Protein AF-A0A4U6VK66-F1 (afdb_monomer)

InterPro domains:
  IPR011676 Domain of unknown function DUF1618 [PF07762] (145-259)

Radius of gyration: 20.33 Å; Cα contacts (8 Å, |Δi|>4): 477; chains: 1; bounding box: 45×50×52 Å

Solvent-accessible surface area (backbone atoms only — not comparable to full-atom values): 15430 Å² total; per-residue (Å²): 85,82,50,68,45,82,37,85,96,52,70,60,44,82,42,60,43,50,70,52,74,39,82,92,66,79,44,77,43,77,50,66,49,82,75,52,53,72,66,55,43,38,53,47,32,69,74,75,45,79,72,88,44,72,66,58,58,37,57,75,68,47,37,41,48,41,67,44,75,83,50,98,92,45,45,38,35,41,35,58,43,68,50,68,42,84,90,75,72,46,53,44,50,40,37,36,38,37,29,69,93,83,36,87,49,74,42,81,42,75,38,48,79,43,76,49,85,65,96,60,93,74,63,58,67,60,50,43,66,66,60,57,56,72,39,56,35,50,39,63,67,26,43,32,42,27,21,90,72,64,26,35,40,36,36,53,83,76,49,88,80,54,65,62,53,30,39,31,36,66,49,92,64,85,54,86,24,60,55,61,92,80,62,42,66,76,52,52,57,72,31,37,48,73,45,48,37,84,95,20,58,30,41,34,42,38,38,51,43,66,72,60,82,71,45,99,86,45,46,65,66,84,77,84,59,89,70,72,83,42,29,37,41,38,35,31,38,30,43,82,44,100,78,75,55,76,54,74,41,82,74,51,75,42,41,43,65,62,58,62,73,72,114

Foldseek 3Di:
DWDFQDEPPDDTHIWDWDWDADPVPGDIDIAATPCHDSVSVRVCCVVPNDDCDPLNVVVVVCLQKDKDDDDVLFIKMKGWDFDADPVVLATWIWIWMDTVVVDSHTDIAGAAEAEDPDPDDDPVSVCSSPPDFLHWEQAPQWIWGDDLQFFIWIDRNPPPPPRRYTYTYGDPDHCPAEDCVQAPRVVSVVFWDWYADDVRFKIKIKGKDQPDDQDPVNHDHPPPDDDSLWIKIWMWIFGCDPPRPRDIDTDDIAISVRVVVVD

Nearest PDB structures (foldseek):
  7zw0-assembly1_sj  TM=3.392E-01  e=1.881E+00  Saccharomyces cerevisiae W303
  7p8u-assembly1_A  TM=2.002E-01  e=2.228E+00  Staphylococcus aureus
  7p8t-assembly1_A  TM=2.003E-01  e=2.793E+00  Staphylococcus aureus
  7t82-assembly2_B  TM=2.040E-01  e=3.704E+00  Staphylococcaceae

Structure (mmCIF, N/CA/C/O backbone):
data_AF-A0A4U6VK66-F1
#
_entry.id   AF-A0A4U6VK66-F1
#
loop_
_atom_site.group_PDB
_atom_site.id
_atom_site.type_symbol
_atom_site.label_atom_id
_atom_site.label_alt_id
_atom_site.label_comp_id
_atom_site.label_asym_id
_atom_site.label_entity_id
_atom_site.label_seq_id
_atom_site.pdbx_PDB_ins_code
_atom_site.Cartn_x
_atom_site.Cartn_y
_atom_site.Cartn_z
_atom_site.occupancy
_atom_site.B_iso_or_equiv
_atom_site.auth_seq_id
_atom_site.auth_comp_id
_atom_site.auth_asym_id
_atom_site.auth_atom_id
_atom_site.pdbx_PDB_model_num
ATOM 1 N N . MET A 1 1 ? -18.607 2.506 4.387 1.00 79.00 1 MET A N 1
ATOM 2 C CA . MET A 1 1 ? -19.837 3.287 4.136 1.00 79.00 1 MET A CA 1
ATOM 3 C C . MET A 1 1 ? -19.426 4.724 3.903 1.00 79.00 1 MET A C 1
ATOM 5 O O . MET A 1 1 ? -18.697 5.246 4.730 1.00 79.00 1 MET A O 1
ATOM 9 N N . HIS A 1 2 ? -19.836 5.328 2.787 1.00 81.75 2 HIS A N 1
ATOM 10 C CA . HIS A 1 2 ? -19.555 6.736 2.505 1.00 81.75 2 HIS A CA 1
ATOM 11 C C . HIS A 1 2 ? -20.750 7.592 2.930 1.00 81.75 2 HIS A C 1
ATOM 13 O O . HIS A 1 2 ? -21.887 7.289 2.564 1.00 81.75 2 HIS A O 1
ATOM 19 N N . TYR A 1 3 ? -20.502 8.643 3.699 1.00 85.25 3 TYR A N 1
ATOM 20 C CA . TYR A 1 3 ? -21.519 9.594 4.138 1.00 85.25 3 TYR A CA 1
ATOM 21 C C . TYR A 1 3 ? -20.903 10.981 4.281 1.00 85.25 3 TYR A C 1
ATOM 23 O O . TYR A 1 3 ? -19.689 11.136 4.243 1.00 85.25 3 TYR A O 1
ATOM 31 N N . THR A 1 4 ? -21.730 12.011 4.416 1.00 85.69 4 THR A N 1
ATOM 32 C CA . THR A 1 4 ? -21.243 13.389 4.506 1.00 85.69 4 THR A CA 1
ATOM 33 C C . THR A 1 4 ? -21.591 14.016 5.840 1.00 85.69 4 THR A C 1
ATOM 35 O O . THR A 1 4 ? -22.730 13.914 6.299 1.00 85.69 4 THR A O 1
ATOM 38 N N . VAL A 1 5 ? -20.636 14.727 6.424 1.00 84.31 5 VAL A N 1
ATOM 39 C CA . VAL A 1 5 ? -20.826 15.532 7.625 1.00 84.31 5 VAL A CA 1
ATOM 40 C C . VAL A 1 5 ? -21.116 16.976 7.214 1.00 84.31 5 VAL A C 1
ATOM 42 O O . VAL A 1 5 ? -20.307 17.584 6.509 1.00 84.31 5 VAL A O 1
ATOM 45 N N . PRO A 1 6 ? -22.258 17.556 7.622 1.00 83.94 6 PRO A N 1
ATOM 46 C CA . PRO A 1 6 ? -22.538 18.956 7.353 1.00 83.94 6 PRO A CA 1
ATOM 47 C C . PRO A 1 6 ? -21.561 19.838 8.136 1.00 83.94 6 PRO A C 1
ATOM 49 O O . PRO A 1 6 ? -21.425 19.699 9.355 1.00 83.94 6 PRO A O 1
ATOM 52 N N . VAL A 1 7 ? -20.913 20.757 7.425 1.00 81.19 7 VAL A N 1
ATOM 53 C CA . VAL A 1 7 ? -19.992 21.760 7.972 1.00 81.19 7 VAL A CA 1
ATOM 54 C C . VAL A 1 7 ? -20.539 23.152 7.664 1.00 81.19 7 VAL A C 1
ATOM 56 O O . VAL A 1 7 ? -21.133 23.383 6.607 1.00 81.19 7 VAL A O 1
ATOM 59 N N . ARG A 1 8 ? -20.424 24.086 8.612 1.00 76.75 8 ARG A N 1
ATOM 60 C CA . ARG A 1 8 ? -20.981 25.435 8.447 1.00 76.75 8 ARG A CA 1
ATOM 61 C C . ARG A 1 8 ? -20.219 26.203 7.367 1.00 76.75 8 ARG A C 1
ATOM 63 O O . ARG A 1 8 ? -19.001 26.285 7.410 1.00 76.75 8 ARG A O 1
ATOM 70 N N . GLY A 1 9 ? -20.952 26.810 6.430 1.00 68.38 9 GLY A N 1
ATOM 71 C CA . GLY A 1 9 ? -20.382 27.735 5.441 1.00 68.38 9 GLY A CA 1
ATOM 72 C C . GLY A 1 9 ? -19.555 27.091 4.320 1.00 68.38 9 GLY A C 1
ATOM 73 O O . GLY A 1 9 ? -18.886 27.822 3.596 1.00 68.38 9 GLY A O 1
ATOM 74 N N . GLY A 1 10 ? -19.607 25.764 4.148 1.00 69.81 10 GLY A N 1
ATOM 75 C CA . GLY A 1 10 ? -18.834 25.038 3.134 1.00 69.81 10 GLY A CA 1
ATOM 76 C C . GLY A 1 10 ? -19.562 23.826 2.545 1.00 69.81 10 GLY A C 1
ATOM 77 O O . GLY A 1 10 ? -20.718 23.552 2.872 1.00 69.81 10 GLY A O 1
ATOM 78 N N . LEU A 1 11 ? -18.878 23.103 1.651 1.00 72.06 11 LEU A N 1
ATOM 79 C CA . LEU A 1 11 ? -19.354 21.818 1.131 1.00 72.06 11 LEU A CA 1
ATOM 80 C C . LEU A 1 11 ? -19.298 20.743 2.232 1.00 72.06 11 LEU A C 1
ATOM 82 O O . LEU A 1 11 ? -18.391 20.789 3.060 1.00 72.06 11 LEU A O 1
ATOM 86 N N . PRO A 1 12 ? -20.227 19.768 2.250 1.00 77.12 12 PRO A N 1
ATOM 87 C CA . PRO A 1 12 ? -20.214 18.686 3.231 1.00 77.12 12 PRO A CA 1
ATOM 88 C C . PRO A 1 12 ? -18.903 17.887 3.209 1.00 77.12 12 PRO A C 1
ATOM 90 O O . PRO A 1 12 ? -18.375 17.583 2.140 1.00 77.12 12 PRO A O 1
ATOM 93 N N . PHE A 1 13 ? -18.414 17.496 4.387 1.00 78.31 13 PHE A N 1
ATOM 94 C CA . PHE A 1 13 ? -17.173 16.738 4.522 1.00 78.31 13 PHE A CA 1
ATOM 95 C C . PHE A 1 13 ? -17.408 15.239 4.289 1.00 78.31 13 PHE A C 1
ATOM 97 O O . PHE A 1 13 ? -18.244 14.662 4.991 1.00 78.31 13 PHE A O 1
ATOM 104 N N . PRO A 1 14 ? -16.715 14.586 3.338 1.00 79.56 14 PRO A N 1
ATOM 105 C CA . PRO A 1 14 ? -16.880 13.158 3.099 1.00 79.56 14 PRO A CA 1
ATOM 106 C C . PRO A 1 14 ? -16.244 12.340 4.229 1.00 79.56 14 PRO A C 1
ATOM 108 O O . PRO A 1 14 ? -15.103 12.562 4.626 1.00 79.56 14 PRO A O 1
ATOM 111 N N . MET A 1 15 ? -16.992 11.373 4.742 1.00 82.81 15 MET A N 1
ATOM 112 C CA . MET A 1 15 ? -16.574 10.428 5.769 1.00 82.81 15 MET A CA 1
ATOM 113 C C . MET A 1 15 ? -16.726 9.004 5.263 1.00 82.81 15 MET A C 1
ATOM 115 O O . MET A 1 15 ? -17.642 8.688 4.497 1.00 82.81 15 MET A O 1
ATOM 119 N N . ILE A 1 16 ? -15.811 8.145 5.710 1.00 82.94 16 ILE A N 1
ATOM 120 C CA . ILE A 1 16 ? -15.746 6.750 5.293 1.00 82.94 16 ILE A CA 1
ATOM 121 C C . ILE A 1 16 ? -15.559 5.869 6.510 1.00 82.94 16 ILE A C 1
ATOM 123 O O . ILE A 1 16 ? -14.543 5.944 7.198 1.00 82.94 16 ILE A O 1
ATOM 127 N N . ASP A 1 17 ? -16.530 4.988 6.703 1.00 86.06 17 ASP A N 1
ATOM 128 C CA . ASP A 1 17 ? -16.409 3.872 7.625 1.00 86.06 17 ASP A CA 1
ATOM 129 C C . ASP A 1 17 ? -15.856 2.649 6.902 1.00 86.06 17 ASP A C 1
ATOM 131 O O . ASP A 1 17 ? -16.393 2.226 5.868 1.00 86.06 17 ASP A O 1
ATOM 135 N N . TYR A 1 18 ? -14.826 2.045 7.482 1.00 88.44 18 TYR A N 1
ATOM 136 C CA . TYR A 1 18 ? -14.250 0.796 7.003 1.00 88.44 18 TYR A CA 1
ATOM 137 C C . TYR A 1 18 ? -14.806 -0.386 7.788 1.00 88.44 18 TYR A C 1
ATOM 139 O O . TYR A 1 18 ? -15.064 -0.298 8.989 1.00 88.44 18 TYR A O 1
ATOM 147 N N . PHE A 1 19 ? -14.962 -1.514 7.102 1.00 91.06 19 PHE A N 1
ATOM 148 C CA . PHE A 1 19 ? -15.388 -2.763 7.713 1.00 91.06 19 PHE A CA 1
ATOM 149 C C . PHE A 1 19 ? -14.394 -3.864 7.379 1.00 91.06 19 PHE A C 1
ATOM 151 O O . PHE A 1 19 ? -13.925 -3.960 6.247 1.00 91.06 19 PHE A O 1
ATOM 158 N N . VAL A 1 20 ? -14.126 -4.727 8.352 1.00 91.31 20 VAL A N 1
ATOM 159 C CA . VAL A 1 20 ? -13.363 -5.956 8.147 1.00 91.31 20 VAL A CA 1
ATOM 160 C C . VAL A 1 20 ? -14.338 -7.117 8.119 1.00 91.31 20 VAL A C 1
ATOM 162 O O . VAL A 1 20 ? -15.063 -7.357 9.087 1.00 91.31 20 VAL A O 1
ATOM 165 N N . TYR A 1 21 ? -14.367 -7.817 6.989 1.00 90.81 21 TYR A N 1
ATOM 166 C CA . TYR A 1 21 ? -15.167 -9.017 6.802 1.00 90.81 21 TYR A CA 1
ATOM 167 C C . TYR A 1 21 ? -14.290 -10.258 6.967 1.00 90.81 21 TYR A C 1
ATOM 169 O O . TYR A 1 21 ? -13.292 -10.412 6.264 1.00 90.81 21 TYR A O 1
ATOM 177 N N . ASN A 1 22 ? -14.669 -11.152 7.879 1.00 88.25 22 ASN A N 1
ATOM 178 C CA . ASN A 1 22 ? -14.034 -12.457 8.029 1.00 88.25 22 ASN A CA 1
ATOM 179 C C . ASN A 1 22 ? -14.909 -13.526 7.355 1.00 88.25 22 ASN A C 1
ATOM 181 O O . ASN A 1 22 ? -15.984 -13.819 7.874 1.00 88.25 22 ASN A O 1
ATOM 185 N N . PRO A 1 23 ? -14.470 -14.142 6.244 1.00 86.62 23 PRO A N 1
ATOM 186 C CA . PRO A 1 23 ? -15.253 -15.162 5.551 1.00 86.62 23 PRO A CA 1
ATOM 187 C C . PRO A 1 23 ? -15.222 -16.539 6.234 1.00 86.62 23 PRO A C 1
ATOM 189 O O . PRO A 1 23 ? -16.154 -17.317 6.054 1.00 86.62 23 PRO A O 1
ATOM 192 N N . ALA A 1 24 ? -14.169 -16.863 6.999 1.00 85.31 24 ALA A N 1
ATOM 193 C CA . ALA A 1 24 ? -13.997 -18.182 7.621 1.00 85.31 24 ALA A CA 1
ATOM 194 C C . ALA A 1 24 ? -14.910 -18.372 8.843 1.00 85.31 24 ALA A C 1
ATOM 196 O O . ALA A 1 24 ? -15.429 -19.459 9.082 1.00 85.31 24 ALA A O 1
ATOM 197 N N . GLY A 1 25 ? -15.127 -17.293 9.594 1.00 84.62 25 GLY A N 1
ATOM 198 C CA . GLY A 1 25 ? -16.202 -17.165 10.570 1.00 84.62 25 GLY A CA 1
ATOM 199 C C . GLY A 1 25 ? -17.029 -15.941 10.194 1.00 84.62 25 GLY A C 1
ATOM 200 O O . GLY A 1 25 ? -16.680 -14.860 10.680 1.00 84.62 25 GLY A O 1
ATOM 201 N N . PRO A 1 26 ? -18.051 -16.090 9.320 1.00 88.56 26 PRO A N 1
ATOM 202 C CA . PRO A 1 26 ? -18.789 -14.989 8.706 1.00 88.56 26 PRO A CA 1
ATOM 203 C C . PRO A 1 26 ? -19.177 -13.916 9.714 1.00 88.56 26 PRO A C 1
ATOM 205 O O . PRO A 1 26 ? -20.103 -14.073 10.507 1.00 88.56 26 PRO A O 1
ATOM 208 N N . SER A 1 27 ? -18.422 -12.826 9.704 1.00 89.94 27 SER A N 1
ATOM 209 C CA . SER A 1 27 ? -18.606 -11.714 10.626 1.00 89.94 27 SER A CA 1
ATOM 210 C C . SER A 1 27 ? -18.121 -10.427 9.987 1.00 89.94 27 SER A C 1
ATOM 212 O O . SER A 1 27 ? -17.230 -10.426 9.136 1.00 89.94 27 SER A O 1
ATOM 214 N N . LEU A 1 28 ? -18.747 -9.326 10.389 1.00 91.88 28 LEU A N 1
ATOM 215 C CA . LEU A 1 28 ? -18.429 -7.992 9.916 1.00 91.88 28 LEU A CA 1
ATOM 216 C C . LEU A 1 28 ? -18.113 -7.120 11.126 1.00 91.88 28 LEU A C 1
ATOM 218 O O . LEU A 1 28 ? -18.951 -6.965 12.014 1.00 91.88 28 LEU A O 1
ATOM 222 N N . ARG A 1 29 ? -16.910 -6.551 11.161 1.00 91.00 29 ARG A N 1
ATOM 223 C CA . ARG A 1 29 ? -16.489 -5.616 12.204 1.00 91.00 29 ARG A CA 1
ATOM 224 C C . ARG A 1 29 ? -16.378 -4.221 11.616 1.00 91.00 29 ARG A C 1
ATOM 226 O O . ARG A 1 29 ? -15.594 -4.010 10.697 1.00 91.00 29 ARG A O 1
ATOM 233 N N . LEU A 1 30 ? -17.139 -3.282 12.166 1.00 92.69 30 LEU A N 1
ATOM 234 C CA . LEU A 1 30 ? -16.947 -1.858 11.911 1.00 92.69 30 LEU A CA 1
ATOM 235 C C . LEU A 1 30 ? -15.647 -1.404 12.585 1.00 92.69 30 LEU A C 1
ATOM 237 O O . LEU A 1 30 ? -15.432 -1.686 13.767 1.00 92.69 30 LEU A O 1
ATOM 241 N N . LEU A 1 31 ? -14.783 -0.730 11.832 1.00 92.06 31 LEU A N 1
ATOM 242 C CA . LEU A 1 31 ? -13.606 -0.065 12.379 1.00 92.06 31 LEU A CA 1
ATOM 243 C C . LEU A 1 31 ? -13.999 1.304 12.949 1.00 92.06 31 LEU A C 1
ATOM 245 O O . LEU A 1 31 ? -14.961 1.904 12.466 1.00 92.06 31 LEU A O 1
ATOM 249 N N . PRO A 1 32 ? -13.260 1.836 13.940 1.00 90.75 32 PRO A N 1
ATOM 250 C CA . PRO A 1 32 ? -13.406 3.232 14.327 1.00 90.75 32 PRO A CA 1
ATOM 251 C C . PRO A 1 32 ? -13.251 4.138 13.102 1.00 90.75 32 PRO A C 1
ATOM 253 O O . PRO A 1 32 ? -12.487 3.830 12.184 1.00 90.75 32 PRO A O 1
ATOM 256 N N . SER A 1 33 ? -13.953 5.267 13.085 1.00 87.75 33 SER A N 1
ATOM 257 C CA . SER A 1 33 ? -13.822 6.229 11.993 1.00 87.75 33 SER A CA 1
ATOM 258 C C . SER A 1 33 ? -12.390 6.768 11.921 1.00 87.75 33 SER A C 1
ATOM 260 O O . SER A 1 33 ? -11.855 7.295 12.898 1.00 87.75 33 SER A O 1
ATOM 262 N N . LEU A 1 34 ? -11.784 6.672 10.738 1.00 81.00 34 LEU A N 1
ATOM 263 C CA . LEU A 1 34 ? -10.425 7.148 10.474 1.00 81.00 34 LEU A CA 1
ATOM 264 C C . LEU A 1 34 ? -10.323 8.680 10.516 1.00 81.00 34 LEU A C 1
ATOM 266 O O . LEU A 1 34 ? -9.282 9.236 10.857 1.00 81.00 34 LEU A O 1
ATOM 270 N N . GLY A 1 35 ? -11.422 9.368 10.190 1.00 76.62 35 GLY A N 1
ATOM 271 C CA . GLY A 1 35 ? -11.523 10.827 10.242 1.00 76.62 35 GLY A CA 1
ATOM 272 C C . GLY A 1 35 ? -11.792 11.390 11.640 1.00 76.62 35 GLY A C 1
ATOM 273 O O . GLY A 1 35 ? -11.853 12.614 11.773 1.00 76.62 35 GLY A O 1
ATOM 274 N N . GLY A 1 36 ? -11.949 10.518 12.644 1.00 82.19 36 GLY A N 1
ATOM 275 C CA . GLY A 1 36 ? -12.444 10.857 13.974 1.00 82.19 36 GLY A CA 1
ATOM 276 C C . GLY A 1 36 ? -13.971 10.883 14.041 1.00 82.19 36 GLY A C 1
ATOM 277 O O . GLY A 1 36 ? -14.683 10.440 13.134 1.00 82.19 36 GLY A O 1
ATOM 278 N N . THR A 1 37 ? -14.490 11.396 15.143 1.00 86.75 37 THR A N 1
ATOM 279 C CA . THR A 1 37 ? -15.921 11.605 15.359 1.00 86.75 37 THR A CA 1
ATOM 280 C C . THR A 1 37 ? -16.461 12.738 14.480 1.00 86.75 37 THR A C 1
ATOM 282 O O . THR A 1 37 ? -15.736 13.628 14.040 1.00 86.75 37 THR A O 1
ATOM 285 N N . ILE A 1 38 ? -17.780 12.750 14.262 1.00 87.75 38 ILE A N 1
ATOM 286 C CA . ILE A 1 38 ? -18.462 13.826 13.522 1.00 87.75 38 ILE A CA 1
ATOM 287 C C . ILE A 1 38 ? -18.174 15.202 14.144 1.00 87.75 38 ILE A C 1
ATOM 289 O O . ILE A 1 38 ? -17.942 16.163 13.415 1.00 87.75 38 ILE A O 1
ATOM 293 N N . ALA A 1 39 ? -18.151 15.289 15.477 1.00 88.06 39 ALA A N 1
ATOM 294 C CA . ALA A 1 39 ? -17.882 16.533 16.191 1.00 88.06 39 ALA A CA 1
ATOM 295 C C . ALA A 1 39 ? -16.450 17.040 15.951 1.00 88.06 39 ALA A C 1
ATOM 297 O O . ALA A 1 39 ? -16.258 18.230 15.720 1.00 88.06 39 ALA A O 1
ATOM 298 N N . GLU A 1 40 ? -15.456 16.148 15.947 1.00 87.06 40 GLU A N 1
ATOM 299 C CA . GLU A 1 40 ? -14.061 16.504 15.647 1.00 87.06 40 GLU A CA 1
ATOM 300 C C . GLU A 1 40 ? -13.900 16.978 14.201 1.00 87.06 40 GLU A C 1
ATOM 302 O O . GLU A 1 40 ? -13.214 17.966 13.943 1.00 87.06 40 GLU A O 1
ATOM 307 N N . VAL A 1 41 ? -14.578 16.323 13.255 1.00 84.25 41 VAL A N 1
ATOM 308 C CA . VAL A 1 41 ? -14.592 16.735 11.845 1.00 84.25 41 VAL A CA 1
ATOM 309 C C . VAL A 1 41 ? -15.209 18.124 11.684 1.00 84.25 41 VAL A C 1
ATOM 311 O O . VAL A 1 41 ? -14.652 18.959 10.974 1.00 84.25 41 VAL A O 1
ATOM 314 N N . GLN A 1 42 ? -16.333 18.390 12.354 1.00 85.69 42 GLN A N 1
ATOM 315 C CA . GLN A 1 42 ? -16.987 19.700 12.334 1.00 85.69 42 GLN A CA 1
ATOM 316 C C . GLN A 1 42 ? -16.104 20.782 12.953 1.00 85.69 42 GLN A C 1
ATOM 318 O O . GLN A 1 42 ? -15.927 21.828 12.339 1.00 85.69 42 GLN A O 1
ATOM 323 N N . ALA A 1 43 ? 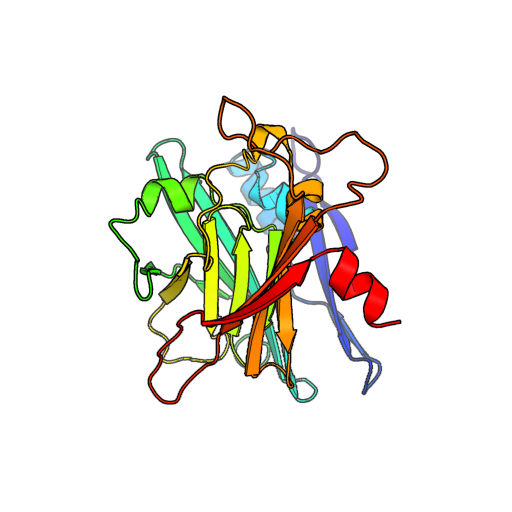-15.503 20.512 14.114 1.00 86.44 43 ALA A N 1
ATOM 324 C CA . ALA A 1 43 ? -14.602 21.446 14.781 1.00 86.44 43 ALA A CA 1
ATOM 325 C C . ALA A 1 43 ? -13.374 21.776 13.917 1.00 86.44 43 ALA A C 1
ATOM 327 O O . ALA A 1 43 ? -13.011 22.944 13.791 1.00 86.44 43 ALA A O 1
ATOM 328 N N . ARG A 1 44 ? -12.770 20.771 13.263 1.00 82.38 44 ARG A N 1
ATOM 329 C CA . ARG A 1 44 ? -11.660 20.980 12.320 1.00 82.38 44 ARG A CA 1
ATOM 330 C C . ARG A 1 44 ? -12.092 21.824 11.124 1.00 82.38 44 ARG A C 1
ATOM 332 O O . ARG A 1 44 ? -11.414 22.783 10.780 1.00 82.38 44 ARG A O 1
ATOM 339 N N . ALA A 1 45 ? -13.243 21.514 10.530 1.00 80.56 45 ALA A N 1
ATOM 340 C CA . ALA A 1 45 ? -13.764 22.278 9.401 1.00 80.56 45 ALA A CA 1
ATOM 341 C C . ALA A 1 45 ? -14.121 23.729 9.769 1.00 80.56 45 ALA A C 1
ATOM 343 O O . ALA A 1 45 ? -13.993 24.614 8.930 1.00 80.56 45 ALA A O 1
ATOM 344 N N . GLU A 1 46 ? -14.558 23.993 11.003 1.00 82.81 46 GLU A N 1
ATOM 345 C CA . GLU A 1 46 ? -14.783 25.356 11.500 1.00 82.81 46 GLU A CA 1
ATOM 346 C C . GLU A 1 46 ? -13.471 26.116 11.737 1.00 82.81 46 GLU A C 1
ATOM 348 O O . GLU A 1 46 ? -13.413 27.318 11.484 1.00 82.81 46 GLU A O 1
ATOM 353 N N . ALA A 1 47 ? -12.429 25.428 12.212 1.00 83.62 47 ALA A N 1
ATOM 354 C CA . ALA A 1 47 ? -11.134 26.030 12.515 1.00 83.62 47 ALA A CA 1
ATOM 355 C C . ALA A 1 47 ? -10.292 26.312 11.261 1.00 83.62 47 ALA A C 1
ATOM 357 O O . ALA A 1 47 ? -9.670 27.368 11.158 1.00 83.62 47 ALA A O 1
ATOM 358 N N . GLU A 1 48 ? -10.263 25.368 10.323 1.00 77.25 48 GLU A N 1
ATOM 359 C CA . GLU A 1 48 ? -9.382 25.397 9.150 1.00 77.25 48 GLU A CA 1
ATOM 360 C C . GLU A 1 48 ? -10.146 25.831 7.887 1.00 77.25 48 GLU A C 1
ATOM 362 O O . GLU A 1 48 ? -9.597 26.510 7.022 1.00 77.25 48 GLU A O 1
ATOM 367 N N . GLY A 1 49 ? -11.449 25.547 7.819 1.00 69.56 49 GLY A N 1
ATOM 368 C CA . GLY A 1 49 ? -12.263 25.645 6.611 1.00 69.56 49 GLY A CA 1
ATOM 369 C C . GLY A 1 49 ? -12.434 24.284 5.929 1.00 69.56 49 GLY A C 1
ATOM 370 O O . GLY A 1 49 ? -11.928 23.257 6.378 1.00 69.56 49 GLY A O 1
ATOM 371 N N . PHE A 1 50 ? -13.188 24.253 4.826 1.00 64.56 50 PHE A N 1
ATOM 372 C CA . PHE A 1 50 ? -13.336 23.033 4.031 1.00 64.56 50 PHE A CA 1
ATOM 373 C C . PHE A 1 50 ? -12.273 22.964 2.932 1.00 64.56 50 PHE A C 1
ATOM 375 O O . PHE A 1 50 ? -12.252 23.807 2.031 1.00 64.56 50 PHE A O 1
ATOM 382 N N . HIS A 1 51 ? -11.421 21.939 2.981 1.00 63.44 51 HIS A N 1
ATOM 383 C CA . HIS A 1 51 ? -10.417 21.662 1.955 1.00 63.44 51 HIS A CA 1
ATOM 384 C C . HIS A 1 51 ? -10.440 20.168 1.631 1.00 63.44 51 HIS A C 1
ATOM 386 O O . HIS A 1 51 ? -10.215 19.336 2.510 1.00 63.44 51 HIS A O 1
ATOM 392 N N . ILE A 1 52 ? -10.702 19.814 0.370 1.00 63.97 52 ILE A N 1
ATOM 393 C CA . ILE A 1 52 ? -10.453 18.449 -0.104 1.00 63.97 52 ILE A CA 1
ATOM 394 C C . ILE A 1 52 ? -8.960 18.347 -0.375 1.00 63.97 52 ILE A C 1
ATOM 396 O O . ILE A 1 52 ? -8.469 18.853 -1.383 1.00 63.97 52 ILE A O 1
ATOM 400 N N . SER A 1 53 ? -8.241 17.736 0.558 1.00 63.66 53 SER A N 1
ATOM 401 C CA . SER A 1 53 ? -6.830 17.426 0.376 1.00 63.66 53 SER A CA 1
ATOM 402 C C . SER A 1 53 ? -6.672 16.201 -0.540 1.00 63.66 53 SER A C 1
ATOM 404 O O . SER A 1 53 ? -7.614 15.412 -0.704 1.00 63.66 53 SER A O 1
ATOM 406 N N . LYS A 1 54 ? -5.492 16.019 -1.150 1.00 64.06 54 LYS A N 1
ATOM 407 C CA . LYS A 1 54 ? -5.210 14.828 -1.977 1.00 64.06 54 LYS A CA 1
ATOM 408 C C . LYS A 1 54 ? -5.402 13.548 -1.163 1.00 64.06 54 LYS A C 1
ATOM 410 O O . LYS A 1 54 ? -5.931 12.565 -1.660 1.00 64.06 54 LYS A O 1
ATOM 415 N N . GLU A 1 55 ? -5.034 13.594 0.106 1.00 62.12 55 GLU A N 1
ATOM 416 C CA . GLU A 1 55 ? -5.154 12.521 1.086 1.00 62.12 55 GLU A CA 1
ATOM 417 C C . GLU A 1 55 ? -6.619 12.153 1.350 1.00 62.12 55 GLU A C 1
ATOM 419 O O . GLU A 1 55 ? -6.956 10.975 1.451 1.00 62.12 55 GLU A O 1
ATOM 424 N N . MET A 1 56 ? -7.522 13.140 1.401 1.00 67.12 56 MET A N 1
ATOM 425 C CA . MET A 1 56 ? -8.952 12.865 1.535 1.00 67.12 56 MET A CA 1
ATOM 426 C C . MET A 1 56 ? -9.538 12.232 0.269 1.00 67.12 56 MET A C 1
ATOM 428 O O . MET A 1 56 ? -10.307 11.277 0.377 1.00 67.12 56 MET A O 1
ATOM 432 N N . ALA A 1 57 ? -9.146 12.709 -0.915 1.00 66.50 57 ALA A N 1
ATOM 433 C CA . ALA A 1 57 ? -9.543 12.086 -2.178 1.00 66.50 57 ALA A CA 1
ATOM 434 C C . ALA A 1 57 ? -9.029 10.636 -2.283 1.00 66.50 57 ALA A C 1
ATOM 436 O O . ALA A 1 57 ? -9.788 9.738 -2.632 1.00 66.50 57 ALA A O 1
ATOM 437 N N . ARG A 1 58 ? -7.780 10.370 -1.882 1.00 66.94 58 ARG A N 1
ATOM 438 C CA . ARG A 1 58 ? -7.193 9.018 -1.895 1.00 66.94 58 ARG A CA 1
ATOM 439 C C . ARG A 1 58 ? -7.837 8.069 -0.889 1.00 66.94 58 ARG A C 1
ATOM 441 O O . ARG A 1 58 ? -8.076 6.905 -1.207 1.00 66.94 58 ARG A O 1
ATOM 448 N N . ARG A 1 59 ? -8.196 8.559 0.303 1.00 70.75 59 ARG A N 1
ATOM 449 C CA . ARG A 1 59 ? -8.973 7.781 1.280 1.00 70.75 59 ARG A CA 1
ATOM 450 C C . ARG A 1 59 ? -10.298 7.303 0.679 1.00 70.75 59 ARG A C 1
ATOM 452 O O . ARG A 1 59 ? -10.697 6.164 0.915 1.00 70.75 59 ARG A O 1
ATOM 459 N N . MET A 1 60 ? -10.945 8.130 -0.150 1.00 65.88 60 MET A N 1
ATOM 460 C CA . MET A 1 60 ? -12.155 7.745 -0.892 1.00 65.88 60 MET A CA 1
ATOM 461 C C . MET A 1 60 ? -11.931 6.606 -1.884 1.00 65.88 60 MET A C 1
ATOM 463 O O . MET A 1 60 ? -12.833 5.794 -2.078 1.00 65.88 60 MET A O 1
ATOM 467 N N . GLU A 1 61 ? -10.730 6.493 -2.437 1.00 67.69 61 GLU A N 1
ATOM 468 C CA . GLU A 1 61 ? -10.345 5.420 -3.355 1.00 67.69 61 GLU A CA 1
ATOM 469 C C . GLU A 1 61 ? -9.767 4.192 -2.622 1.00 67.69 61 GLU A C 1
ATOM 471 O O . GLU A 1 61 ? -9.552 3.151 -3.232 1.00 67.69 61 GLU A O 1
ATOM 476 N N . SER A 1 62 ? -9.571 4.272 -1.296 1.00 67.12 62 SER A N 1
ATOM 477 C CA . SER A 1 62 ? -8.958 3.226 -0.451 1.00 67.12 62 SER A CA 1
ATOM 478 C C . SER A 1 62 ? -7.553 2.791 -0.892 1.00 67.12 62 SER A C 1
ATOM 480 O O . SER A 1 62 ? -7.089 1.727 -0.492 1.00 67.12 62 SER A O 1
ATOM 482 N N . LEU A 1 63 ? -6.857 3.620 -1.673 1.00 74.25 63 LEU A N 1
ATOM 483 C CA . LEU A 1 63 ? -5.549 3.288 -2.254 1.00 74.25 63 LEU A CA 1
ATOM 484 C C . LEU A 1 63 ? -4.391 3.387 -1.258 1.00 74.25 63 LEU A C 1
ATOM 486 O O . LEU A 1 63 ? -3.323 2.846 -1.503 1.00 74.25 63 LEU A O 1
ATOM 490 N N . ASP A 1 64 ? -4.614 4.036 -0.118 1.00 84.69 64 ASP A N 1
ATOM 491 C CA . ASP A 1 64 ? -3.605 4.225 0.928 1.00 84.69 64 ASP A CA 1
ATOM 492 C C . ASP A 1 64 ? -3.801 3.284 2.126 1.00 84.69 64 ASP A C 1
ATOM 494 O O . ASP A 1 64 ? -3.011 3.312 3.070 1.00 84.69 64 ASP A O 1
ATOM 498 N N . THR A 1 65 ? -4.854 2.456 2.119 1.00 90.50 65 THR A N 1
ATOM 499 C CA . THR A 1 65 ? -5.224 1.587 3.246 1.00 90.50 65 THR A CA 1
ATOM 500 C C . THR A 1 65 ? -5.048 0.116 2.897 1.00 90.50 65 THR A C 1
ATOM 502 O O . THR A 1 65 ? -5.548 -0.356 1.881 1.00 90.50 65 THR A O 1
ATOM 505 N N . GLY A 1 66 ? -4.406 -0.643 3.781 1.00 92.19 66 GLY A N 1
ATOM 506 C CA . GLY A 1 66 ? -4.289 -2.091 3.642 1.00 92.19 66 GLY A CA 1
ATOM 507 C C . GLY A 1 66 ? -4.479 -2.830 4.957 1.00 92.19 66 GLY A C 1
ATOM 508 O O . GLY A 1 66 ? -4.418 -2.246 6.038 1.00 92.19 66 GLY A O 1
ATOM 509 N N . ILE A 1 67 ? -4.720 -4.136 4.854 1.00 93.06 67 ILE A N 1
ATOM 510 C CA . ILE A 1 67 ? -4.978 -5.028 5.985 1.00 93.06 67 ILE A CA 1
ATOM 511 C C . ILE A 1 67 ? -4.044 -6.237 5.938 1.00 93.06 67 ILE A C 1
ATOM 513 O O . ILE A 1 67 ? -3.842 -6.840 4.885 1.00 93.06 67 ILE A O 1
ATOM 517 N N . ILE A 1 68 ? -3.509 -6.616 7.097 1.00 91.38 68 ILE A N 1
ATOM 518 C CA . ILE A 1 68 ? -2.795 -7.879 7.307 1.00 91.38 68 ILE A CA 1
ATOM 519 C C . ILE A 1 68 ? -3.564 -8.694 8.328 1.00 91.38 68 ILE A C 1
ATOM 521 O O . ILE A 1 68 ? -3.956 -8.183 9.373 1.00 91.38 68 ILE A O 1
ATOM 525 N N . HIS A 1 69 ? -3.735 -9.977 8.043 1.00 87.75 69 HIS A N 1
ATOM 526 C CA . HIS A 1 69 ? -4.390 -10.932 8.922 1.00 87.75 69 HIS A CA 1
ATOM 527 C C . HIS A 1 69 ? -3.435 -12.093 9.209 1.00 87.75 69 HIS A C 1
ATOM 529 O O . HIS A 1 69 ? -2.933 -12.720 8.277 1.00 87.75 69 HIS A O 1
ATOM 535 N N . ARG A 1 70 ? -3.194 -12.383 10.491 1.00 82.94 70 ARG A N 1
ATOM 536 C CA . ARG A 1 70 ? -2.335 -13.495 10.939 1.00 82.94 70 ARG A CA 1
ATOM 537 C C . ARG A 1 70 ? -3.147 -14.724 11.319 1.00 82.94 70 ARG A C 1
ATOM 539 O O . ARG A 1 70 ? -2.800 -15.842 10.951 1.00 82.94 70 ARG A O 1
ATOM 546 N N . ALA A 1 71 ? -4.231 -14.508 12.050 1.00 77.62 71 ALA A N 1
ATOM 547 C CA . ALA A 1 71 ? -5.123 -15.541 12.551 1.00 77.62 71 ALA A CA 1
ATOM 548 C C . ALA A 1 71 ? -6.520 -14.941 12.770 1.00 77.62 71 ALA A C 1
ATOM 550 O O . ALA A 1 71 ? -6.639 -13.718 12.849 1.00 77.62 71 ALA A O 1
ATOM 551 N N . PRO A 1 72 ? -7.581 -15.761 12.895 1.00 73.00 72 PRO A N 1
ATOM 552 C CA . PRO A 1 72 ? -8.931 -15.255 13.117 1.00 73.00 72 PRO A CA 1
ATOM 553 C C . PRO A 1 72 ? -8.994 -14.264 14.288 1.00 73.00 72 PRO A C 1
ATOM 555 O O . PRO A 1 72 ? -8.718 -14.622 15.428 1.00 73.00 72 PRO A O 1
ATOM 558 N N . GLY A 1 73 ? -9.362 -13.015 13.993 1.00 72.75 73 GLY A N 1
ATOM 559 C CA . GLY A 1 73 ? -9.444 -11.933 14.981 1.00 72.75 73 GLY A CA 1
ATOM 560 C C . GLY A 1 73 ? -8.131 -11.186 15.255 1.00 72.75 73 GLY A C 1
ATOM 561 O O . GLY A 1 73 ? -8.193 -10.101 15.824 1.00 72.75 73 GLY A O 1
ATOM 562 N N . ASP A 1 74 ? -6.988 -11.701 14.796 1.00 87.38 74 ASP A N 1
ATOM 563 C CA . ASP A 1 74 ? -5.676 -11.048 14.859 1.00 87.38 74 ASP A CA 1
ATOM 564 C C . ASP A 1 74 ? -5.323 -10.449 13.491 1.00 87.38 74 ASP A C 1
ATOM 566 O O . ASP A 1 74 ? -4.814 -11.116 12.578 1.00 87.38 74 ASP A O 1
ATOM 570 N N . PHE A 1 75 ? -5.665 -9.174 13.336 1.00 92.19 75 PHE A N 1
ATOM 571 C CA . PHE A 1 75 ? -5.414 -8.399 12.131 1.00 92.19 75 PHE A CA 1
ATOM 572 C C . PHE A 1 75 ? -4.948 -6.992 12.487 1.00 92.19 75 PHE A C 1
ATOM 574 O O . PHE A 1 75 ? -5.249 -6.478 13.558 1.00 92.19 75 PHE A O 1
ATOM 581 N N . ALA A 1 76 ? -4.263 -6.346 11.556 1.00 93.31 76 ALA A N 1
ATOM 582 C CA . ALA A 1 76 ? -3.918 -4.940 11.651 1.00 93.31 76 ALA A CA 1
ATOM 583 C C . ALA A 1 76 ? -4.249 -4.2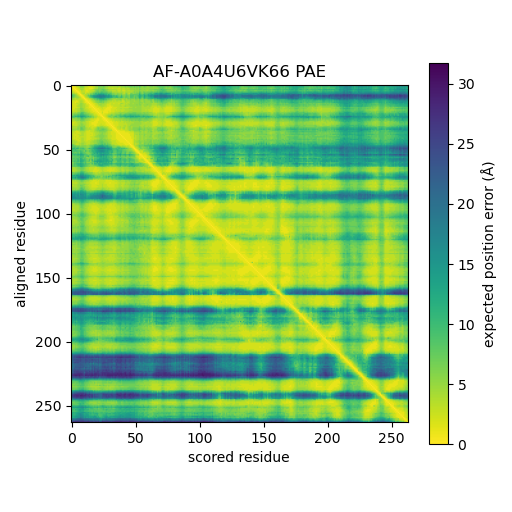43 10.334 1.00 93.31 76 ALA A C 1
ATOM 585 O O . ALA A 1 76 ? -4.109 -4.826 9.258 1.00 93.31 76 ALA A O 1
ATOM 586 N N . VAL A 1 77 ? -4.689 -2.995 10.428 1.00 94.00 77 VAL A N 1
ATOM 587 C CA . VAL A 1 77 ? -4.980 -2.126 9.288 1.00 94.00 77 VAL A CA 1
ATOM 588 C C . VAL A 1 77 ? -4.039 -0.936 9.354 1.00 94.00 77 VAL A C 1
ATOM 590 O O . VAL A 1 77 ? -3.838 -0.371 10.429 1.00 94.00 77 VAL A O 1
ATOM 593 N N . GLY A 1 78 ? -3.450 -0.569 8.222 1.00 93.12 78 GLY A N 1
ATOM 594 C CA . GLY A 1 78 ? -2.568 0.585 8.101 1.00 93.12 78 GLY A CA 1
ATOM 595 C C . GLY A 1 78 ? -3.044 1.518 6.998 1.00 93.12 78 GLY A C 1
ATOM 596 O O . GLY A 1 78 ? -3.305 1.049 5.894 1.00 93.12 78 GLY A O 1
ATOM 597 N N . GLU A 1 79 ? -3.119 2.817 7.286 1.00 92.19 79 GLU A N 1
ATOM 598 C CA . GLU A 1 79 ? -3.228 3.888 6.289 1.00 92.19 79 GLU A CA 1
ATOM 599 C C . GLU A 1 79 ? -1.928 4.697 6.292 1.00 92.19 79 GLU A C 1
ATOM 601 O O . GLU A 1 79 ? -1.573 5.254 7.333 1.00 92.19 79 GLU A O 1
ATOM 606 N N . LEU A 1 80 ? -1.242 4.784 5.151 1.00 91.62 80 LEU A N 1
ATOM 607 C CA . LEU A 1 80 ? -0.073 5.650 4.982 1.00 91.62 80 LEU A CA 1
ATOM 608 C C . LEU A 1 80 ? -0.450 6.874 4.157 1.00 91.62 80 LEU A C 1
ATOM 610 O O . LEU A 1 80 ? -0.912 6.752 3.030 1.00 91.62 80 LEU A O 1
ATOM 614 N N . GLN A 1 81 ? -0.190 8.055 4.699 1.00 87.88 81 GLN A N 1
ATOM 615 C CA . GLN A 1 81 ? -0.350 9.319 3.996 1.00 87.88 81 GLN A CA 1
ATOM 616 C C . GLN A 1 81 ? 0.976 10.060 3.987 1.00 87.88 81 GLN A C 1
ATOM 618 O O . GLN A 1 81 ? 1.693 10.062 4.984 1.00 87.88 81 GLN A O 1
ATOM 623 N N . ILE A 1 82 ? 1.296 10.714 2.874 1.00 86.94 82 ILE A N 1
ATOM 624 C CA . ILE A 1 82 ? 2.398 11.670 2.830 1.00 86.94 82 ILE A CA 1
ATOM 625 C C . ILE A 1 82 ? 1.791 13.064 2.854 1.00 86.94 82 ILE A C 1
ATOM 627 O O . ILE A 1 82 ? 1.211 13.500 1.863 1.00 86.94 82 ILE A O 1
ATOM 631 N N . THR A 1 83 ? 1.888 13.731 4.001 1.00 79.31 83 THR A N 1
ATOM 632 C CA . THR A 1 83 ? 1.366 15.081 4.187 1.00 79.3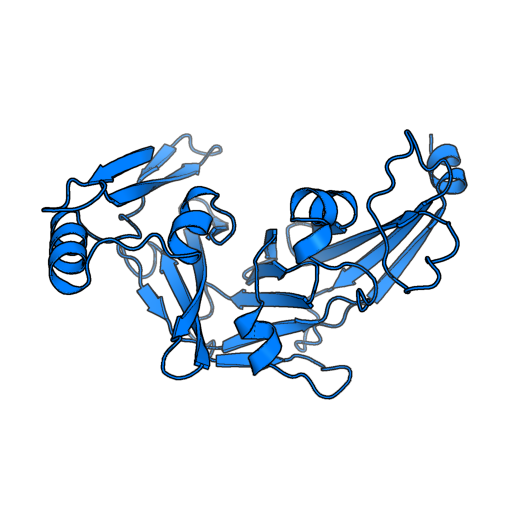1 83 THR A CA 1
ATOM 633 C C . THR A 1 83 ? 2.406 16.094 3.737 1.00 79.31 83 THR A C 1
ATOM 635 O O . THR A 1 83 ? 3.567 16.041 4.145 1.00 79.31 83 THR A O 1
ATOM 638 N N . SER A 1 84 ? 2.001 17.016 2.866 1.00 72.38 84 SER A N 1
ATOM 639 C CA . SER A 1 84 ? 2.850 18.114 2.402 1.00 72.38 84 SER A CA 1
ATOM 640 C C . SER A 1 84 ? 2.368 19.437 2.981 1.00 72.38 84 SER A C 1
ATOM 642 O O . SER A 1 84 ? 1.234 19.849 2.732 1.00 72.38 84 SER A O 1
ATOM 644 N N . ASP A 1 85 ? 3.240 20.138 3.697 1.00 69.56 85 ASP A N 1
ATOM 645 C CA . ASP A 1 85 ? 2.983 21.520 4.088 1.00 69.56 85 ASP A CA 1
ATOM 646 C C . ASP A 1 85 ? 3.543 22.466 3.018 1.00 69.56 85 ASP A C 1
ATOM 648 O O . ASP A 1 85 ? 4.757 22.599 2.844 1.00 69.56 85 ASP A O 1
ATOM 652 N N . MET A 1 86 ? 2.636 23.139 2.305 1.00 64.94 86 MET A N 1
ATOM 653 C CA . MET A 1 86 ? 2.966 24.094 1.243 1.00 64.94 86 MET A CA 1
ATOM 654 C C . MET A 1 86 ? 3.791 25.286 1.754 1.00 64.94 86 MET A C 1
ATOM 656 O O . MET A 1 86 ? 4.542 25.876 0.982 1.00 64.94 86 MET A O 1
ATOM 660 N N . GLY A 1 87 ? 3.678 25.641 3.040 1.00 65.06 87 GLY A N 1
ATOM 661 C CA . GLY A 1 87 ? 4.415 26.751 3.645 1.00 65.06 87 GLY A CA 1
ATOM 662 C C . GLY A 1 87 ? 5.870 26.412 3.965 1.00 65.06 87 GLY A C 1
ATOM 663 O O . GLY A 1 87 ? 6.745 27.267 3.839 1.00 65.06 87 GLY A O 1
ATOM 664 N N . THR A 1 88 ? 6.147 25.162 4.341 1.00 67.12 88 THR A N 1
ATOM 665 C CA . THR A 1 88 ? 7.510 24.694 4.650 1.00 67.12 88 THR A CA 1
ATOM 666 C C . THR A 1 88 ? 8.142 23.897 3.515 1.00 67.12 88 THR A C 1
ATOM 668 O O . THR A 1 88 ? 9.325 23.572 3.587 1.00 67.12 88 THR A O 1
ATOM 671 N N . SER A 1 89 ? 7.373 23.588 2.464 1.00 69.31 89 SER A N 1
ATOM 672 C CA . SER A 1 89 ? 7.755 22.648 1.409 1.00 69.31 89 SER A CA 1
ATOM 673 C C . SER A 1 89 ? 8.264 21.326 1.986 1.00 69.31 89 SER A C 1
ATOM 675 O O . SER A 1 89 ? 9.167 20.733 1.419 1.00 69.31 89 SER A O 1
ATOM 677 N N . THR A 1 90 ? 7.753 20.864 3.133 1.00 76.69 90 THR A N 1
ATOM 678 C CA . THR A 1 90 ? 8.175 19.584 3.726 1.00 76.69 90 THR A CA 1
ATOM 679 C C . THR A 1 90 ? 7.091 18.533 3.553 1.00 76.69 90 THR A C 1
ATOM 681 O O . THR A 1 90 ? 5.930 18.782 3.868 1.00 76.69 90 THR A O 1
ATOM 684 N N . ALA A 1 91 ? 7.481 17.363 3.042 1.00 84.31 91 ALA A N 1
ATOM 685 C CA . ALA A 1 91 ? 6.633 16.182 2.956 1.00 84.31 91 ALA A CA 1
ATOM 686 C C . ALA A 1 91 ? 6.982 15.221 4.102 1.00 84.31 91 ALA A C 1
ATOM 688 O O . ALA A 1 91 ? 8.162 14.962 4.358 1.00 84.31 91 ALA A O 1
ATOM 689 N N . ARG A 1 92 ? 5.975 14.725 4.826 1.00 86.44 92 ARG A N 1
ATOM 690 C CA . ARG A 1 92 ? 6.150 13.861 6.001 1.00 86.44 92 ARG A CA 1
ATOM 691 C C . ARG A 1 92 ? 5.204 12.665 5.942 1.00 86.44 92 ARG A C 1
ATOM 693 O O . ARG A 1 92 ? 4.040 12.839 5.602 1.00 86.44 92 ARG A O 1
ATOM 700 N N . PRO A 1 93 ? 5.666 11.459 6.297 1.00 90.25 93 PRO A N 1
ATOM 701 C CA . PRO A 1 93 ? 4.783 10.311 6.402 1.00 90.25 93 PRO A CA 1
ATOM 702 C C . PRO A 1 93 ? 3.978 10.339 7.707 1.00 90.25 93 PRO A C 1
ATOM 704 O O . PRO A 1 93 ? 4.515 10.490 8.808 1.00 90.25 93 PRO A O 1
ATOM 707 N N . GLU A 1 94 ? 2.681 10.116 7.574 1.00 90.75 94 GLU A N 1
ATOM 708 C CA . GLU A 1 94 ? 1.744 9.838 8.649 1.00 90.75 94 GLU A CA 1
ATOM 709 C C . GLU A 1 94 ? 1.185 8.435 8.453 1.00 90.75 94 GLU A C 1
ATOM 711 O O . GLU A 1 94 ? 0.545 8.139 7.446 1.00 90.75 94 GLU A O 1
ATOM 716 N N . LEU A 1 95 ? 1.418 7.566 9.430 1.00 91.75 95 LEU A N 1
ATOM 717 C CA . LEU A 1 95 ? 0.922 6.200 9.416 1.00 91.75 95 LEU A CA 1
ATOM 718 C C . LEU A 1 95 ? -0.140 6.043 10.502 1.00 91.75 95 LEU A C 1
ATOM 720 O O . LEU A 1 95 ? 0.166 6.130 11.691 1.00 91.75 95 LEU A O 1
ATOM 724 N N . ARG A 1 96 ? -1.384 5.777 10.112 1.00 91.50 96 ARG A N 1
ATOM 725 C CA . ARG A 1 96 ? -2.456 5.415 11.046 1.00 91.50 96 ARG A CA 1
ATOM 726 C C . ARG A 1 96 ? -2.567 3.903 11.106 1.00 91.50 96 ARG A C 1
ATOM 728 O O . ARG A 1 96 ? -2.801 3.261 10.088 1.00 91.50 96 ARG A O 1
ATOM 735 N N . VAL A 1 97 ? -2.413 3.339 12.299 1.00 92.62 97 VAL A N 1
ATOM 736 C CA . VAL A 1 97 ? -2.514 1.894 12.529 1.00 92.62 97 VAL A CA 1
ATOM 737 C C . VAL A 1 97 ? -3.711 1.595 13.414 1.00 92.62 97 VAL A C 1
ATOM 739 O O . VAL A 1 97 ? -3.852 2.170 14.492 1.00 92.62 97 VAL A O 1
ATOM 742 N N . PHE A 1 98 ? -4.548 0.662 12.982 1.00 92.75 98 PHE A N 1
ATOM 743 C CA . PHE A 1 98 ? -5.564 0.037 13.814 1.00 92.75 98 PHE A CA 1
ATOM 744 C C . PHE A 1 98 ? -5.180 -1.421 14.043 1.00 92.75 98 PHE A C 1
ATOM 746 O O . PHE A 1 98 ? -5.125 -2.212 13.103 1.00 92.75 98 PHE A O 1
ATOM 753 N N . ASN A 1 99 ? -4.920 -1.773 15.297 1.00 91.94 99 ASN A N 1
ATOM 754 C CA . ASN A 1 99 ? -4.677 -3.144 15.719 1.00 91.94 99 ASN A CA 1
ATOM 755 C C . ASN A 1 99 ? -5.502 -3.391 16.990 1.00 91.94 99 ASN A C 1
ATOM 757 O O . ASN A 1 99 ? -5.115 -2.891 18.048 1.00 91.94 99 ASN A O 1
ATOM 761 N N . PRO A 1 100 ? -6.605 -4.156 16.916 1.00 90.19 100 PRO A N 1
ATOM 762 C CA . PRO A 1 100 ? -7.507 -4.360 18.042 1.00 90.19 100 PRO A CA 1
ATOM 763 C C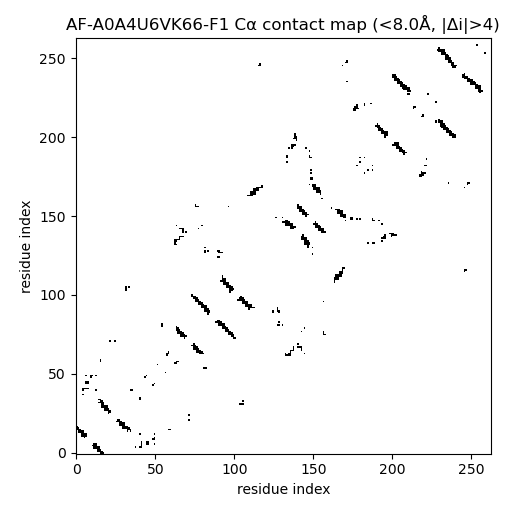 . PRO A 1 100 ? -6.869 -5.137 19.201 1.00 90.19 100 PRO A C 1
ATOM 765 O O . PRO A 1 100 ? -7.393 -5.096 20.309 1.00 90.19 100 PRO A O 1
ATOM 768 N N . SER A 1 101 ? -5.745 -5.822 18.972 1.00 88.44 101 SER A N 1
ATOM 769 C CA . SER A 1 101 ? -4.966 -6.476 20.029 1.00 88.44 101 SER A CA 1
ATOM 770 C C . SER A 1 101 ? -4.158 -5.473 20.867 1.00 88.44 101 SER A C 1
ATOM 772 O O . SER A 1 101 ? -3.730 -5.809 21.967 1.00 88.44 101 SER A O 1
ATOM 774 N N . VAL A 1 102 ? -3.953 -4.248 20.362 1.00 87.81 102 VAL A N 1
ATOM 775 C CA . VAL A 1 102 ? -3.170 -3.177 21.007 1.00 87.81 102 VAL A CA 1
ATOM 776 C C . VAL A 1 102 ? -4.062 -2.007 21.434 1.00 87.81 102 VAL A C 1
ATOM 778 O O . VAL A 1 102 ? -3.934 -1.498 22.544 1.00 87.81 102 VAL A O 1
ATOM 781 N N . SER A 1 103 ? -4.961 -1.558 20.555 1.00 88.56 103 SER A N 1
ATOM 782 C CA . SER A 1 103 ? -5.838 -0.405 20.762 1.00 88.56 103 SER A CA 1
ATOM 783 C C . SER A 1 103 ? -7.124 -0.554 19.951 1.00 88.56 103 SER A C 1
ATOM 785 O O . SER A 1 103 ? -7.094 -0.829 18.753 1.00 88.56 103 SER A O 1
ATOM 787 N N . ASP A 1 104 ? -8.263 -0.271 20.583 1.00 89.56 104 ASP A N 1
ATOM 788 C CA . ASP A 1 104 ? -9.572 -0.203 19.918 1.00 89.56 104 ASP A CA 1
ATOM 789 C C . ASP A 1 104 ? -9.804 1.137 19.187 1.00 89.56 104 ASP A C 1
ATOM 791 O O . ASP A 1 104 ? -10.915 1.435 18.756 1.00 89.56 104 ASP A O 1
ATOM 795 N N . GLN A 1 105 ? -8.760 1.956 19.042 1.00 90.81 105 GLN A N 1
ATOM 796 C CA . GLN A 1 105 ? -8.737 3.221 18.305 1.00 90.81 105 GLN A CA 1
ATOM 797 C C . GLN A 1 105 ? -7.541 3.263 17.349 1.00 90.81 105 GLN A C 1
ATOM 799 O O . GLN A 1 105 ? -6.529 2.594 17.578 1.00 90.81 105 GLN A O 1
ATOM 804 N N . TRP A 1 106 ? -7.637 4.088 16.305 1.00 91.31 106 TRP A N 1
ATOM 805 C CA . TRP A 1 106 ? -6.508 4.373 15.420 1.00 91.31 106 TRP A CA 1
ATOM 806 C C . TRP A 1 106 ? -5.373 5.054 16.184 1.00 91.31 106 TRP A C 1
ATOM 808 O O . TRP A 1 106 ? -5.590 6.021 16.912 1.00 91.31 106 TRP A O 1
ATOM 818 N N . VAL A 1 107 ? -4.151 4.575 15.974 1.00 90.62 107 VAL A N 1
ATOM 819 C CA . VAL A 1 107 ? -2.928 5.161 16.521 1.00 90.62 107 VAL A CA 1
ATOM 820 C C . VAL A 1 107 ? -2.180 5.856 15.393 1.00 90.62 107 VAL A C 1
ATOM 822 O O . VAL A 1 107 ? -1.800 5.215 14.413 1.00 90.62 107 VAL A O 1
ATOM 825 N N . LEU A 1 108 ? -1.966 7.165 15.530 1.00 90.12 108 LEU A N 1
ATOM 826 C CA . LEU A 1 108 ? -1.132 7.936 14.611 1.00 90.12 108 LEU A CA 1
ATOM 827 C C . LEU A 1 108 ? 0.348 7.734 14.950 1.00 90.12 108 LEU A C 1
ATOM 829 O O . LEU A 1 108 ? 0.765 7.910 16.094 1.00 90.12 108 LEU A O 1
ATOM 833 N N . LYS A 1 109 ? 1.141 7.410 13.933 1.00 90.88 109 LYS A N 1
ATOM 834 C CA . LYS A 1 109 ? 2.597 7.311 13.979 1.00 90.88 109 LYS A CA 1
ATOM 835 C C . LYS A 1 109 ? 3.207 8.255 12.945 1.00 90.88 109 LYS A C 1
ATOM 837 O O . LYS A 1 109 ? 2.662 8.426 11.858 1.00 90.88 109 LYS A O 1
ATOM 842 N N . THR A 1 110 ? 4.365 8.816 13.268 1.00 90.62 110 THR A N 1
ATOM 843 C CA . THR A 1 110 ? 5.140 9.709 12.392 1.00 90.62 110 THR A CA 1
ATOM 844 C C . THR A 1 110 ? 6.524 9.110 12.121 1.00 90.62 110 THR A C 1
ATOM 846 O O . THR A 1 110 ? 7.531 9.587 12.651 1.00 90.62 110 THR A O 1
ATOM 849 N N . PRO A 1 111 ? 6.595 7.996 11.369 1.00 91.62 111 PRO A N 1
ATOM 850 C CA . PRO A 1 111 ? 7.851 7.291 11.159 1.00 91.62 111 PRO A CA 1
ATOM 851 C C . PRO A 1 111 ? 8.843 8.095 10.306 1.00 91.62 111 PRO A C 1
ATOM 853 O O . PRO A 1 111 ? 8.459 8.933 9.500 1.00 91.62 111 PRO A O 1
ATOM 856 N N . ARG A 1 112 ? 10.142 7.822 10.433 1.00 90.94 112 ARG A N 1
ATOM 857 C CA . ARG A 1 112 ? 11.137 8.233 9.430 1.00 90.94 112 ARG A CA 1
ATOM 858 C C . ARG A 1 112 ? 11.137 7.235 8.273 1.00 90.94 112 ARG A C 1
ATOM 860 O O . ARG A 1 112 ? 10.830 6.065 8.473 1.00 90.94 112 ARG A O 1
ATOM 867 N N . ILE A 1 113 ? 11.500 7.670 7.071 1.00 92.44 113 ILE A N 1
ATOM 868 C CA . ILE A 1 113 ? 11.658 6.761 5.929 1.00 92.44 113 ILE A CA 1
ATOM 869 C C . ILE A 1 113 ? 13.139 6.473 5.720 1.00 92.44 113 ILE A C 1
ATOM 871 O O . ILE A 1 113 ? 13.950 7.397 5.658 1.00 92.44 113 ILE A O 1
ATOM 875 N N . VAL A 1 114 ? 13.482 5.189 5.629 1.00 91.88 114 VAL A N 1
ATOM 876 C CA . VAL A 1 114 ? 14.857 4.698 5.544 1.00 91.88 114 VAL A CA 1
ATOM 877 C C . VAL A 1 114 ? 15.037 3.907 4.252 1.00 91.88 114 VAL A C 1
ATOM 879 O O . VAL A 1 114 ? 14.475 2.819 4.120 1.00 91.88 114 VAL A O 1
ATOM 882 N N . PRO A 1 115 ? 15.820 4.417 3.289 1.00 92.50 115 PRO A N 1
ATOM 883 C CA . PRO A 1 115 ? 16.152 3.667 2.087 1.00 92.50 115 PRO A CA 1
ATOM 884 C C . PRO A 1 115 ? 16.958 2.405 2.389 1.00 92.50 115 PRO A C 1
ATOM 886 O O . PRO A 1 115 ? 17.935 2.436 3.138 1.00 92.50 115 PRO A O 1
ATOM 889 N N . VAL A 1 116 ? 16.589 1.303 1.745 1.00 90.19 116 VAL A N 1
ATOM 890 C CA . VAL A 1 116 ? 17.270 0.014 1.846 1.00 90.19 116 VAL A CA 1
ATOM 891 C C . VAL A 1 116 ? 18.062 -0.231 0.568 1.00 90.19 116 VAL A C 1
ATOM 893 O O . VAL A 1 116 ? 17.500 -0.244 -0.523 1.00 90.19 116 VAL A O 1
ATOM 896 N N . HIS A 1 117 ? 19.376 -0.433 0.708 1.00 86.38 117 HIS A N 1
ATOM 897 C CA . HIS A 1 117 ? 20.304 -0.689 -0.404 1.00 86.38 117 HIS A CA 1
ATOM 898 C C . HIS A 1 117 ? 20.140 0.280 -1.597 1.00 86.38 117 HIS A C 1
ATOM 900 O O . HIS A 1 117 ? 19.931 -0.175 -2.725 1.00 86.38 117 HIS A O 1
ATOM 906 N N . PRO A 1 118 ? 20.232 1.607 -1.377 1.00 86.44 118 PRO A N 1
ATOM 907 C CA . PRO A 1 118 ? 20.025 2.573 -2.449 1.00 86.44 118 PRO A CA 1
ATOM 908 C C . PRO A 1 118 ? 21.063 2.371 -3.562 1.00 86.44 118 PRO A C 1
ATOM 910 O O . PRO A 1 118 ? 22.257 2.216 -3.294 1.00 86.44 118 PRO A O 1
ATOM 913 N N . ARG A 1 119 ? 20.625 2.385 -4.827 1.00 82.88 119 ARG A N 1
ATOM 914 C CA . ARG A 1 119 ? 21.518 2.208 -5.994 1.00 82.88 119 ARG A CA 1
ATOM 915 C C . ARG A 1 119 ? 22.302 3.473 -6.356 1.00 82.88 119 ARG A C 1
ATOM 917 O O . ARG A 1 119 ? 23.082 3.466 -7.305 1.00 82.88 119 ARG A O 1
ATOM 924 N N . GLY A 1 120 ? 22.071 4.560 -5.630 1.00 84.62 120 GLY A N 1
ATOM 925 C CA . GLY A 1 120 ? 22.710 5.858 -5.796 1.00 84.62 120 GLY A CA 1
ATOM 926 C C . GLY A 1 120 ? 22.177 6.851 -4.770 1.00 84.62 120 GLY A C 1
ATOM 927 O O . GLY A 1 120 ? 21.510 6.467 -3.812 1.00 84.62 120 GLY A O 1
ATOM 928 N N . GLU A 1 121 ? 22.459 8.133 -4.973 1.00 86.25 121 GLU A N 1
ATOM 929 C CA . GLU A 1 121 ? 21.872 9.187 -4.151 1.00 86.25 121 GLU A CA 1
ATOM 930 C C . GLU A 1 121 ? 20.370 9.302 -4.447 1.00 86.25 121 GLU A C 1
ATOM 932 O O . GLU A 1 121 ? 19.959 9.421 -5.605 1.00 86.25 121 GLU A O 1
ATOM 937 N N . LEU A 1 122 ? 19.554 9.208 -3.397 1.00 88.25 122 LEU A N 1
ATOM 938 C CA . LEU A 1 122 ? 18.105 9.344 -3.477 1.00 88.25 122 LEU A CA 1
ATOM 939 C C . LEU A 1 122 ? 17.700 10.707 -2.935 1.00 88.25 122 LEU A C 1
ATOM 941 O O . LEU A 1 122 ? 17.943 11.013 -1.766 1.00 88.25 122 LEU A O 1
ATOM 945 N N . ASP A 1 123 ? 17.020 11.491 -3.765 1.00 90.00 123 ASP A N 1
ATOM 946 C CA . ASP A 1 123 ? 16.325 12.688 -3.309 1.00 90.00 123 ASP A CA 1
ATOM 947 C C . ASP A 1 123 ? 15.018 12.276 -2.621 1.00 90.00 123 ASP A C 1
ATOM 949 O O . ASP A 1 123 ? 13.945 12.215 -3.224 1.00 90.00 123 ASP A O 1
ATOM 953 N N . MET A 1 124 ? 15.127 11.934 -1.336 1.00 89.31 124 MET A N 1
ATOM 954 C CA . MET A 1 124 ? 13.971 11.533 -0.537 1.00 89.31 124 MET A CA 1
ATOM 955 C C . MET A 1 124 ? 12.943 12.654 -0.410 1.00 89.31 124 MET A C 1
ATOM 957 O O . MET A 1 124 ? 11.758 12.368 -0.303 1.00 89.31 124 MET A O 1
ATOM 961 N N . HIS A 1 125 ? 13.362 13.919 -0.442 1.00 88.19 125 HIS A N 1
ATOM 962 C CA . HIS A 1 125 ? 12.424 15.036 -0.390 1.00 88.19 125 HIS A CA 1
ATOM 963 C C . HIS A 1 125 ? 11.522 15.039 -1.625 1.00 88.19 125 HIS A C 1
ATOM 965 O O . HIS A 1 125 ? 10.298 15.045 -1.487 1.00 88.19 125 HIS A O 1
ATOM 971 N N . HIS A 1 126 ? 12.123 14.919 -2.810 1.00 86.88 126 HIS A N 1
ATOM 972 C CA . HIS A 1 126 ? 11.396 14.797 -4.067 1.00 86.88 126 HIS A CA 1
ATOM 973 C C . HIS A 1 126 ? 10.504 13.550 -4.095 1.00 86.88 126 HIS A C 1
ATOM 975 O O . HIS A 1 126 ? 9.326 13.651 -4.429 1.00 86.88 126 HIS A O 1
ATOM 981 N N . ILE A 1 127 ? 11.025 12.385 -3.688 1.00 89.00 127 IL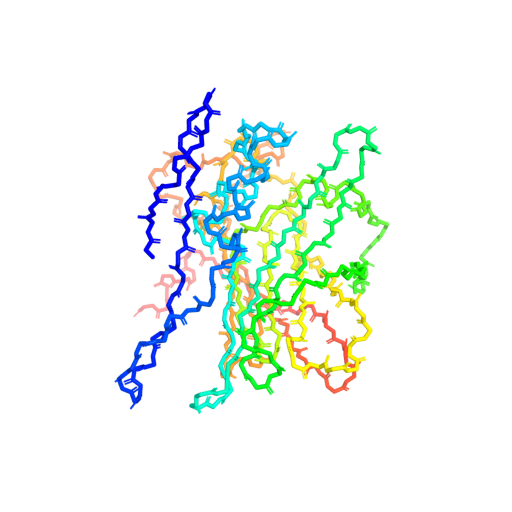E A N 1
ATOM 982 C CA . ILE A 1 127 ? 10.247 11.134 -3.659 1.00 89.00 127 ILE A CA 1
ATOM 983 C C . ILE A 1 127 ? 9.004 11.285 -2.782 1.00 89.00 127 ILE A C 1
ATOM 985 O O . ILE A 1 127 ? 7.923 10.909 -3.211 1.00 89.00 127 ILE A O 1
ATOM 989 N N . LEU A 1 128 ? 9.127 11.856 -1.580 1.00 88.62 128 LEU A N 1
ATOM 990 C CA . LEU A 1 128 ? 7.978 12.048 -0.692 1.00 88.62 128 LEU A CA 1
ATOM 991 C C . LEU A 1 128 ? 6.995 13.080 -1.236 1.00 88.62 128 LEU A C 1
ATOM 993 O O . LEU A 1 128 ? 5.789 12.878 -1.151 1.00 88.62 128 LEU A O 1
ATOM 997 N N . TRP A 1 129 ? 7.492 14.167 -1.822 1.00 84.94 129 TRP A N 1
ATOM 998 C CA . TRP A 1 129 ? 6.637 15.203 -2.392 1.00 84.94 129 TRP A CA 1
ATOM 999 C C . TRP A 1 129 ? 5.740 14.677 -3.520 1.00 84.94 129 TRP A C 1
ATOM 1001 O O . TRP A 1 129 ? 4.581 15.081 -3.634 1.00 84.94 129 TRP A O 1
ATOM 1011 N N . TYR A 1 130 ? 6.270 13.768 -4.339 1.00 83.31 130 TYR A N 1
ATOM 1012 C CA . TYR A 1 130 ? 5.559 13.174 -5.472 1.00 83.31 130 TYR A CA 1
ATOM 1013 C C . TYR A 1 130 ? 4.998 11.778 -5.193 1.00 83.31 130 TYR A C 1
ATOM 1015 O O . TYR A 1 130 ? 4.394 11.196 -6.092 1.00 83.31 130 TYR A O 1
ATOM 1023 N N . TRP A 1 131 ? 5.155 11.262 -3.970 1.00 87.94 131 TRP A N 1
ATOM 1024 C CA . TRP A 1 131 ? 4.696 9.925 -3.614 1.00 87.94 131 TRP A CA 1
ATOM 1025 C C . TRP A 1 131 ? 3.198 9.783 -3.835 1.00 87.94 131 TRP A C 1
ATOM 1027 O O . TRP A 1 131 ? 2.384 10.608 -3.386 1.00 87.94 131 TRP A O 1
ATOM 1037 N N . ASP A 1 132 ? 2.833 8.696 -4.500 1.00 84.75 132 ASP A N 1
ATOM 1038 C CA . ASP A 1 132 ? 1.448 8.442 -4.820 1.00 84.75 132 ASP A CA 1
ATOM 1039 C C . ASP A 1 132 ? 1.166 6.938 -4.932 1.00 84.75 132 ASP A C 1
ATOM 1041 O O . ASP A 1 132 ? 1.503 6.286 -5.918 1.00 84.75 132 ASP A O 1
ATOM 1045 N N . THR A 1 133 ? 0.546 6.386 -3.883 1.00 88.31 133 THR A N 1
ATOM 1046 C CA . THR A 1 133 ? 0.304 4.945 -3.750 1.00 88.31 133 THR A CA 1
ATOM 1047 C C . THR A 1 133 ? -0.642 4.445 -4.835 1.00 88.31 133 THR A C 1
ATOM 1049 O O . THR A 1 133 ? -1.772 4.917 -4.940 1.00 88.31 133 THR A O 1
ATOM 1052 N N . ASP A 1 134 ? -0.195 3.474 -5.620 1.00 87.31 134 ASP A N 1
ATOM 1053 C CA . ASP A 1 134 ? -0.964 2.792 -6.659 1.00 87.31 134 ASP A CA 1
ATOM 1054 C C . ASP A 1 134 ? -1.511 1.440 -6.171 1.00 87.31 134 ASP A C 1
ATOM 1056 O O . ASP A 1 134 ? -2.548 0.982 -6.636 1.00 87.31 134 ASP A O 1
ATOM 1060 N N . ALA A 1 135 ? -0.843 0.791 -5.211 1.00 89.69 135 ALA A N 1
ATOM 1061 C CA . ALA A 1 135 ? -1.320 -0.457 -4.618 1.00 89.69 135 ALA A CA 1
ATOM 1062 C C . ALA A 1 135 ? -0.842 -0.642 -3.174 1.00 89.69 135 ALA A C 1
ATOM 1064 O O . ALA A 1 135 ? 0.231 -0.168 -2.795 1.00 89.69 135 ALA A O 1
ATOM 1065 N N . VAL A 1 136 ? -1.600 -1.415 -2.388 1.00 92.69 136 VAL A N 1
ATOM 1066 C CA . VAL A 1 136 ? -1.191 -1.858 -1.048 1.00 92.69 136 VAL A CA 1
ATOM 1067 C C . VAL A 1 136 ? -1.204 -3.378 -0.974 1.00 92.69 136 VAL A C 1
ATOM 1069 O O . VAL A 1 136 ? -2.226 -4.015 -1.224 1.00 92.69 136 VAL A O 1
ATOM 1072 N N . VAL A 1 137 ? -0.063 -3.973 -0.623 1.00 92.94 137 VAL A N 1
ATOM 1073 C CA . VAL A 1 137 ? 0.140 -5.426 -0.664 1.00 92.94 137 VAL A CA 1
ATOM 1074 C C . VAL A 1 137 ? 0.567 -5.952 0.708 1.00 92.94 137 VAL A C 1
ATOM 1076 O O . VAL A 1 137 ? 1.569 -5.483 1.255 1.00 92.94 137 VAL A O 1
ATOM 1079 N N . PRO A 1 138 ? -0.141 -6.945 1.278 1.00 92.50 138 PRO A N 1
ATOM 1080 C CA . PRO A 1 138 ? 0.329 -7.647 2.465 1.00 92.50 138 PRO A CA 1
ATOM 1081 C C . PRO A 1 138 ? 1.476 -8.600 2.098 1.00 92.50 138 PRO A C 1
ATOM 1083 O O . PRO A 1 138 ? 1.353 -9.407 1.178 1.00 92.50 138 PRO A O 1
ATOM 1086 N N . PHE A 1 139 ? 2.583 -8.529 2.832 1.00 90.25 139 PHE A N 1
ATOM 1087 C CA . PHE A 1 139 ? 3.809 -9.293 2.603 1.00 90.25 139 PHE A CA 1
ATOM 1088 C C . PHE A 1 139 ? 4.334 -9.848 3.935 1.00 90.25 139 PHE A C 1
ATOM 1090 O O . PHE A 1 139 ? 5.036 -9.173 4.690 1.00 90.25 139 PHE A O 1
ATOM 1097 N N . GLY A 1 140 ? 3.936 -11.074 4.276 1.00 86.56 140 GLY A N 1
ATOM 1098 C CA . GLY A 1 140 ? 4.191 -11.665 5.588 1.00 86.56 140 GLY A CA 1
ATOM 1099 C C . GLY A 1 140 ? 3.536 -10.829 6.690 1.00 86.56 140 GLY A C 1
ATOM 1100 O O . GLY A 1 140 ? 2.314 -10.728 6.765 1.00 86.56 140 GLY A O 1
ATOM 1101 N N . THR A 1 141 ? 4.350 -10.200 7.541 1.00 86.81 141 THR A N 1
ATOM 1102 C CA . THR A 1 141 ? 3.891 -9.263 8.586 1.00 86.81 141 THR A CA 1
ATOM 1103 C C . THR A 1 141 ? 4.016 -7.791 8.186 1.00 86.81 141 THR A C 1
ATOM 1105 O O . THR A 1 141 ? 3.729 -6.910 8.995 1.00 86.81 141 THR A O 1
ATOM 1108 N N . TRP A 1 142 ? 4.453 -7.523 6.956 1.00 90.56 142 TRP A N 1
ATOM 1109 C CA . TRP A 1 142 ? 4.693 -6.190 6.418 1.00 90.56 142 TRP A CA 1
ATOM 1110 C C . TRP A 1 142 ? 3.541 -5.744 5.533 1.00 90.56 142 TRP A C 1
ATOM 1112 O O . TRP A 1 142 ? 2.993 -6.533 4.763 1.00 90.56 142 TRP A O 1
ATOM 1122 N N . LEU A 1 143 ? 3.190 -4.466 5.621 1.00 93.50 143 LEU A N 1
ATOM 1123 C CA . LEU A 1 143 ? 2.311 -3.822 4.659 1.00 93.50 143 LEU A CA 1
ATOM 1124 C C . LEU A 1 143 ? 3.182 -3.019 3.700 1.00 93.50 143 LEU A C 1
ATOM 1126 O O . LEU A 1 143 ? 4.075 -2.297 4.147 1.00 93.50 143 LEU A O 1
ATOM 1130 N N . CYS A 1 144 ? 2.952 -3.197 2.402 1.00 94.62 144 CYS A N 1
ATOM 1131 C CA . CYS A 1 144 ? 3.735 -2.578 1.342 1.00 94.62 144 CYS A CA 1
ATOM 1132 C C . CYS A 1 144 ? 2.867 -1.578 0.581 1.00 94.62 144 CYS A C 1
ATOM 1134 O O . CYS A 1 144 ? 1.945 -2.004 -0.109 1.00 94.62 144 CYS A O 1
ATOM 1136 N N . TRP A 1 145 ? 3.170 -0.285 0.670 1.00 95.00 145 TRP A N 1
ATOM 1137 C CA . TRP A 1 145 ? 2.588 0.743 -0.195 1.00 95.00 145 TRP A CA 1
ATOM 1138 C C . TRP A 1 145 ? 3.475 0.900 -1.420 1.00 95.00 145 TRP A C 1
ATOM 1140 O O . TRP A 1 145 ? 4.678 1.129 -1.295 1.00 95.00 145 TRP A O 1
ATOM 1150 N N . VAL A 1 146 ? 2.894 0.725 -2.597 1.00 93.25 146 VAL A N 1
ATOM 1151 C CA . VAL A 1 146 ? 3.603 0.693 -3.873 1.00 93.25 146 VAL A CA 1
ATOM 1152 C C . VAL A 1 146 ? 3.292 1.964 -4.632 1.00 93.25 146 VAL A C 1
ATOM 1154 O O . VAL A 1 146 ? 2.128 2.258 -4.867 1.00 93.25 146 VAL A O 1
ATOM 1157 N N . ASP A 1 147 ? 4.326 2.668 -5.060 1.00 90.81 147 ASP A N 1
ATOM 1158 C CA . ASP A 1 147 ? 4.257 3.703 -6.083 1.00 90.81 147 ASP A CA 1
ATOM 1159 C C . ASP A 1 147 ? 5.030 3.165 -7.285 1.00 90.81 147 ASP A C 1
ATOM 1161 O O . ASP A 1 147 ? 6.253 2.986 -7.231 1.00 90.81 147 ASP A O 1
ATOM 1165 N N . TYR A 1 148 ? 4.323 2.870 -8.376 1.00 88.38 148 TYR A N 1
ATOM 1166 C CA . TYR A 1 148 ? 4.944 2.218 -9.520 1.00 88.38 148 TYR A CA 1
ATOM 1167 C C . TYR A 1 148 ? 5.994 3.092 -10.205 1.00 88.38 148 TYR A C 1
ATOM 1169 O O . TYR A 1 148 ? 6.855 2.550 -10.883 1.00 88.38 148 TYR A O 1
ATOM 1177 N N . THR A 1 149 ? 6.004 4.408 -9.994 1.00 83.88 149 THR A N 1
ATOM 1178 C CA . THR A 1 149 ? 7.018 5.297 -10.575 1.00 83.88 149 THR A CA 1
ATOM 1179 C C . THR A 1 149 ? 8.288 5.405 -9.736 1.00 83.88 149 THR A C 1
ATOM 1181 O O . THR A 1 149 ? 9.350 5.715 -10.280 1.00 83.88 149 THR A O 1
ATOM 1184 N N . THR A 1 150 ? 8.215 5.115 -8.433 1.00 87.25 150 THR A N 1
ATOM 1185 C CA . THR A 1 150 ? 9.338 5.328 -7.509 1.00 87.25 150 THR A CA 1
ATOM 1186 C C . THR A 1 150 ? 9.796 4.053 -6.798 1.00 87.25 150 THR A C 1
ATOM 1188 O O . THR A 1 150 ? 10.975 3.688 -6.885 1.00 87.25 150 THR A O 1
ATOM 1191 N N . GLY A 1 151 ? 8.913 3.351 -6.089 1.00 92.31 151 GLY A N 1
ATOM 1192 C CA . GLY A 1 151 ? 9.343 2.357 -5.112 1.00 92.31 151 GLY A CA 1
ATOM 1193 C C . GLY A 1 151 ? 8.235 1.737 -4.273 1.00 92.31 151 GLY A C 1
ATOM 1194 O O . GLY A 1 151 ? 7.046 1.827 -4.560 1.00 92.31 151 GLY A O 1
ATOM 1195 N N . VAL A 1 152 ? 8.664 1.081 -3.201 1.00 94.94 152 VAL A N 1
ATOM 1196 C CA . VAL A 1 152 ? 7.802 0.425 -2.223 1.00 94.94 152 VAL A CA 1
ATOM 1197 C C . VAL A 1 152 ? 8.187 0.909 -0.830 1.00 94.94 152 VAL A C 1
ATOM 1199 O O . VAL A 1 152 ? 9.361 0.886 -0.465 1.00 94.94 152 VAL A O 1
ATOM 1202 N N . MET A 1 153 ? 7.198 1.321 -0.045 1.00 95.00 153 MET A N 1
ATOM 1203 C CA . MET A 1 153 ? 7.327 1.619 1.379 1.00 95.00 153 MET A CA 1
ATOM 1204 C C . MET A 1 153 ? 6.803 0.444 2.197 1.00 95.00 153 MET A C 1
ATOM 1206 O O . MET A 1 153 ? 5.674 0.010 1.989 1.00 95.00 153 MET A O 1
ATOM 1210 N N . LEU A 1 154 ? 7.614 -0.087 3.110 1.00 93.75 154 LEU A N 1
ATOM 1211 C CA . LEU A 1 154 ? 7.296 -1.276 3.896 1.00 93.75 154 LEU A CA 1
ATOM 1212 C C . LEU A 1 154 ? 7.289 -0.937 5.381 1.00 93.75 154 LEU A C 1
ATOM 1214 O O . LEU A 1 154 ? 8.249 -0.371 5.906 1.00 93.75 154 LEU A O 1
ATOM 1218 N N . TYR A 1 155 ? 6.225 -1.346 6.067 1.00 92.88 155 TYR A N 1
ATOM 1219 C CA . TYR A 1 155 ? 6.107 -1.208 7.515 1.00 92.88 155 TYR A CA 1
ATOM 1220 C C . TYR A 1 155 ? 5.608 -2.503 8.151 1.00 92.88 155 TYR A C 1
ATOM 1222 O O . TYR A 1 155 ? 4.629 -3.092 7.688 1.00 92.88 155 TYR A O 1
ATOM 1230 N N . ASN A 1 156 ? 6.252 -2.940 9.232 1.00 90.38 156 ASN A N 1
ATOM 1231 C CA . ASN A 1 156 ? 5.817 -4.107 9.991 1.00 90.38 156 ASN A CA 1
ATOM 1232 C C . ASN A 1 156 ? 4.799 -3.685 11.057 1.00 90.38 156 ASN A C 1
ATOM 1234 O O . ASN A 1 156 ? 5.162 -3.152 12.102 1.00 90.38 156 ASN A O 1
ATOM 1238 N N . LEU A 1 157 ? 3.511 -3.942 10.808 1.00 87.31 157 LEU A N 1
ATOM 1239 C CA . LEU A 1 157 ? 2.415 -3.482 11.678 1.00 87.31 157 LEU A CA 1
ATOM 1240 C C . LEU A 1 157 ? 2.407 -4.118 13.077 1.00 87.31 157 LEU A C 1
ATOM 1242 O O . LEU A 1 157 ? 1.671 -3.667 13.953 1.00 87.31 157 LEU A O 1
ATOM 1246 N N . PHE A 1 158 ? 3.204 -5.162 13.285 1.00 84.75 158 PHE A N 1
ATOM 1247 C CA . PHE A 1 158 ? 3.206 -5.962 14.504 1.00 84.75 158 PHE A CA 1
ATOM 1248 C C . PHE A 1 158 ? 4.555 -5.985 15.222 1.00 84.75 158 PHE A C 1
ATOM 1250 O O . PHE A 1 158 ? 4.701 -6.699 16.213 1.00 84.75 158 PHE A O 1
ATOM 1257 N N . ASP A 1 159 ? 5.554 -5.278 14.702 1.00 81.31 159 ASP A N 1
ATOM 1258 C CA . ASP A 1 159 ? 6.835 -5.151 15.379 1.00 81.31 159 ASP A CA 1
ATOM 1259 C C . ASP A 1 159 ? 6.788 -3.941 16.313 1.00 81.31 159 ASP A C 1
ATOM 1261 O O . ASP A 1 159 ? 6.938 -2.798 15.885 1.00 81.31 159 ASP A O 1
ATOM 1265 N N . GLU A 1 160 ? 6.551 -4.188 17.600 1.00 65.81 160 GLU A N 1
ATOM 1266 C CA . GLU A 1 160 ? 6.557 -3.139 18.628 1.00 65.81 160 GLU A CA 1
ATOM 1267 C C . GLU A 1 160 ? 7.951 -2.532 18.841 1.00 65.81 160 GLU A C 1
ATOM 1269 O O . GLU A 1 160 ? 8.056 -1.397 19.303 1.00 65.81 160 GLU A O 1
ATOM 1274 N N . ASN A 1 161 ? 9.004 -3.264 18.458 1.00 64.38 161 ASN A N 1
ATOM 1275 C CA . ASN A 1 161 ? 10.393 -2.820 18.521 1.00 64.38 161 ASN A CA 1
ATOM 1276 C C . ASN A 1 161 ? 10.873 -2.197 17.214 1.00 64.38 161 ASN A C 1
ATOM 1278 O O . ASN A 1 161 ? 12.016 -1.734 17.173 1.00 64.38 161 ASN A O 1
ATOM 1282 N N . SER A 1 162 ? 10.040 -2.172 16.165 1.00 59.59 162 SER A N 1
ATOM 1283 C CA . SER A 1 162 ? 10.345 -1.355 15.002 1.00 59.59 162 SER A CA 1
ATOM 1284 C C . SER A 1 162 ? 10.419 0.083 15.500 1.00 59.59 162 SER A C 1
ATOM 1286 O O . SER A 1 162 ? 9.407 0.730 15.797 1.00 59.59 162 SER A O 1
ATOM 1288 N N . GLU A 1 163 ? 11.652 0.583 15.642 1.00 59.31 163 GLU A N 1
ATOM 1289 C CA . GLU A 1 163 ? 11.902 2.016 15.650 1.00 59.31 163 GLU A CA 1
ATOM 1290 C C . GLU A 1 163 ? 11.032 2.592 14.541 1.00 59.31 163 GLU A C 1
ATOM 1292 O O . GLU A 1 163 ? 10.884 1.952 13.505 1.00 59.31 163 GLU A O 1
ATOM 1297 N N . SER A 1 164 ? 10.356 3.711 14.796 1.00 74.19 164 SER A N 1
ATOM 1298 C CA . SER A 1 164 ? 9.317 4.259 13.919 1.00 74.19 164 SER A CA 1
ATOM 1299 C C . SER A 1 164 ? 9.873 4.550 12.520 1.00 74.19 164 SER A C 1
ATOM 1301 O O . SER A 1 164 ? 10.224 5.682 12.209 1.00 74.19 164 SER A O 1
ATOM 1303 N N . GLU A 1 165 ? 9.983 3.521 11.691 1.00 90.19 165 GLU A N 1
ATOM 1304 C CA . GLU A 1 165 ? 10.731 3.488 10.448 1.00 90.19 165 GLU A CA 1
ATOM 1305 C C . GLU A 1 165 ? 9.893 2.778 9.402 1.00 90.19 165 GLU A C 1
ATOM 1307 O O . GLU A 1 165 ? 9.412 1.663 9.598 1.00 90.19 165 GLU A O 1
ATOM 1312 N N . ILE A 1 166 ? 9.737 3.439 8.269 1.00 93.44 166 ILE A N 1
ATOM 1313 C CA . ILE A 1 166 ? 9.248 2.833 7.043 1.00 93.44 166 ILE A CA 1
ATOM 1314 C C . ILE A 1 166 ? 10.472 2.553 6.185 1.00 93.44 166 ILE A C 1
ATOM 1316 O O . ILE A 1 166 ? 11.263 3.455 5.904 1.00 93.44 166 ILE A O 1
ATOM 1320 N N . LEU A 1 167 ? 10.626 1.310 5.750 1.00 93.38 167 LEU A N 1
ATOM 1321 C CA . LEU A 1 167 ? 11.694 0.941 4.834 1.00 93.38 167 LEU A CA 1
ATOM 1322 C C . LEU A 1 167 ? 11.288 1.324 3.415 1.00 93.38 167 LEU A C 1
ATOM 1324 O O . LEU A 1 167 ? 10.204 0.963 2.967 1.00 93.38 167 LEU A O 1
ATOM 1328 N N . PHE A 1 168 ? 12.152 2.040 2.705 1.00 94.38 168 PHE A N 1
ATOM 1329 C CA . PHE A 1 168 ? 11.947 2.388 1.305 1.00 94.38 168 PHE A CA 1
ATOM 1330 C C . PHE A 1 168 ? 12.828 1.526 0.408 1.00 94.38 168 PHE A C 1
ATOM 1332 O O . PHE A 1 168 ? 14.047 1.473 0.570 1.00 94.38 168 PHE A O 1
ATOM 1339 N N . LEU A 1 169 ? 12.205 0.874 -0.562 1.00 93.38 169 LEU A N 1
ATOM 1340 C CA . LEU A 1 169 ? 12.844 0.011 -1.543 1.00 93.38 169 LEU A CA 1
ATOM 1341 C C . LEU A 1 169 ? 12.572 0.567 -2.935 1.00 93.38 169 LEU A C 1
ATOM 1343 O O . LEU A 1 169 ? 11.421 0.633 -3.363 1.00 93.38 169 LEU A O 1
ATOM 1347 N N . GLU A 1 170 ? 13.622 0.932 -3.671 1.00 92.62 170 GLU A N 1
ATOM 1348 C CA . GLU A 1 170 ? 13.457 1.257 -5.088 1.00 92.62 170 GLU A CA 1
ATOM 1349 C C . GLU A 1 170 ? 12.912 0.029 -5.840 1.00 92.62 170 GLU A C 1
ATOM 1351 O O . GLU A 1 170 ? 13.328 -1.109 -5.586 1.00 92.62 170 GLU A O 1
ATOM 1356 N N . LEU A 1 171 ? 12.039 0.245 -6.829 1.00 91.12 171 LEU A N 1
ATOM 1357 C CA . LEU A 1 171 ? 11.677 -0.824 -7.763 1.00 91.12 171 LEU A CA 1
ATOM 1358 C C . LEU A 1 171 ? 12.933 -1.346 -8.480 1.00 91.12 171 LEU A C 1
ATOM 1360 O O . LEU A 1 171 ? 13.891 -0.588 -8.674 1.00 91.12 171 LEU A O 1
ATOM 1364 N N . PRO A 1 172 ? 12.978 -2.626 -8.892 1.00 88.81 172 PRO A N 1
ATOM 1365 C CA . PRO A 1 172 ? 14.179 -3.230 -9.481 1.00 88.81 172 PRO A CA 1
ATOM 1366 C C . PRO A 1 172 ? 14.652 -2.539 -10.766 1.00 88.81 172 PRO A C 1
ATOM 1368 O O . PRO A 1 172 ? 15.810 -2.670 -11.149 1.00 88.81 172 PRO A O 1
ATOM 1371 N N . VAL A 1 173 ? 13.774 -1.772 -11.408 1.00 82.81 173 VAL A N 1
ATOM 1372 C CA . VAL A 1 173 ? 14.023 -1.067 -12.660 1.00 82.81 173 VAL A CA 1
ATOM 1373 C C . VAL A 1 173 ? 13.522 0.368 -12.548 1.00 82.81 173 VAL A C 1
ATOM 1375 O O . VAL A 1 173 ? 12.369 0.597 -12.190 1.00 82.81 173 VAL A O 1
ATOM 1378 N N . LYS A 1 174 ? 14.385 1.343 -12.865 1.00 70.81 174 LYS A N 1
ATOM 1379 C CA . LYS A 1 174 ? 13.976 2.751 -12.953 1.00 70.81 174 LYS A CA 1
ATOM 1380 C C . LYS A 1 174 ? 13.053 2.934 -14.151 1.00 70.81 174 LYS A C 1
ATOM 1382 O O . LYS A 1 174 ? 13.389 2.525 -15.263 1.00 70.81 174 LYS A O 1
ATOM 1387 N N . GLN A 1 175 ? 11.916 3.575 -13.927 1.00 65.19 175 GLN A N 1
ATOM 1388 C CA . GLN A 1 175 ? 10.974 3.916 -14.985 1.00 65.19 175 GLN A CA 1
ATOM 1389 C C . GLN A 1 175 ? 11.302 5.308 -15.511 1.00 65.19 175 GLN A C 1
ATOM 1391 O O . GLN A 1 175 ? 10.629 6.281 -15.202 1.00 65.19 175 GLN A O 1
ATOM 1396 N N . SER A 1 176 ? 12.363 5.421 -16.312 1.00 55.34 176 SER A N 1
ATOM 1397 C CA . SER A 1 176 ? 12.746 6.703 -16.928 1.00 55.34 176 SER A CA 1
ATOM 1398 C C . SER A 1 176 ? 11.721 7.227 -17.938 1.00 55.34 176 SER A C 1
ATOM 1400 O O . SER A 1 176 ? 11.903 8.308 -18.483 1.00 55.34 176 SER A O 1
ATOM 1402 N N . CYS A 1 177 ? 10.689 6.439 -18.231 1.00 53.59 177 CYS A N 1
ATOM 1403 C CA . CYS A 1 177 ? 9.836 6.602 -19.391 1.00 53.59 177 CYS A CA 1
ATOM 1404 C C . CYS A 1 177 ? 8.348 6.764 -19.067 1.00 53.59 177 CYS A C 1
ATOM 1406 O O . CYS A 1 177 ? 7.570 6.928 -19.999 1.00 53.59 177 CYS A O 1
ATOM 1408 N N . ILE A 1 178 ? 7.928 6.724 -17.798 1.00 60.41 178 ILE A N 1
ATOM 1409 C CA . ILE A 1 178 ? 6.508 6.839 -17.447 1.00 60.41 178 ILE A CA 1
ATOM 1410 C C . ILE A 1 178 ? 6.285 8.104 -16.627 1.00 60.41 178 ILE A C 1
ATOM 1412 O O . ILE A 1 178 ? 6.625 8.169 -15.448 1.00 60.41 178 ILE A O 1
ATOM 1416 N N . ASN A 1 179 ? 5.709 9.116 -17.276 1.00 65.12 179 ASN A N 1
ATOM 1417 C CA . ASN A 1 179 ? 5.292 10.347 -16.622 1.00 65.12 179 ASN A CA 1
ATOM 1418 C C . ASN A 1 179 ? 3.868 10.175 -16.074 1.00 65.12 179 ASN A C 1
ATOM 1420 O O . ASN A 1 179 ? 2.905 10.148 -16.845 1.00 65.12 179 ASN A O 1
ATOM 1424 N N . ARG A 1 180 ? 3.738 10.072 -14.744 1.00 71.88 180 ARG A N 1
ATOM 1425 C CA . ARG A 1 180 ? 2.452 9.939 -14.033 1.00 71.88 180 ARG A CA 1
ATOM 1426 C C . ARG A 1 180 ? 1.452 11.028 -14.434 1.00 71.88 180 ARG A C 1
ATOM 1428 O O . ARG A 1 180 ? 0.275 10.715 -14.594 1.00 71.88 180 ARG A O 1
ATOM 1435 N N . ASP A 1 181 ? 1.919 12.258 -14.658 1.00 68.50 181 ASP A N 1
ATOM 1436 C CA . ASP A 1 181 ? 1.068 13.395 -15.031 1.00 68.50 181 ASP A CA 1
ATOM 1437 C C . ASP A 1 181 ? 0.486 13.260 -16.448 1.00 68.50 181 ASP A C 1
ATOM 1439 O O . ASP A 1 181 ? -0.563 13.829 -16.748 1.00 68.50 181 ASP A O 1
ATOM 1443 N N . GLU A 1 182 ? 1.141 12.493 -17.324 1.00 64.56 182 GLU A N 1
ATOM 1444 C CA . GLU A 1 182 ? 0.698 12.275 -18.705 1.00 64.56 182 GLU A CA 1
ATOM 1445 C C . GLU A 1 182 ? -0.148 11.011 -18.865 1.00 64.56 182 GLU A C 1
ATOM 1447 O O . GLU A 1 182 ? -1.110 11.012 -19.634 1.00 64.56 182 GLU A O 1
ATOM 1452 N N . VAL A 1 183 ? 0.211 9.925 -18.170 1.00 64.88 183 VAL A N 1
ATOM 1453 C CA . VAL A 1 183 ? -0.447 8.622 -18.358 1.00 64.88 183 VAL A CA 1
ATOM 1454 C C . 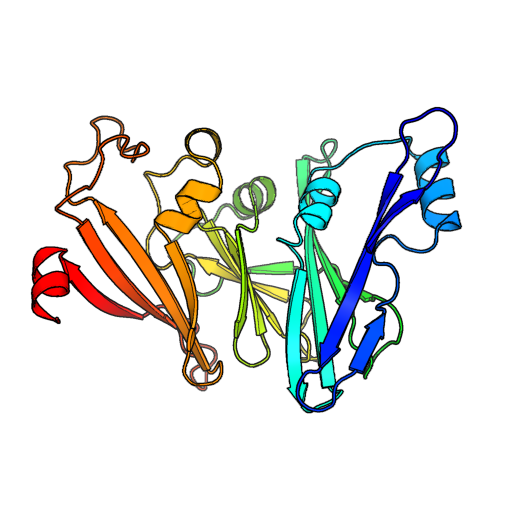VAL A 1 183 ? -1.522 8.331 -17.316 1.00 64.88 183 VAL A C 1
ATOM 1456 O O . VAL A 1 183 ? -2.458 7.602 -17.612 1.00 64.88 183 VAL A O 1
ATOM 1459 N N . GLY A 1 184 ? -1.448 8.903 -16.113 1.00 68.31 184 GLY A N 1
ATOM 1460 C CA . GLY A 1 184 ? -2.361 8.583 -15.013 1.00 68.31 184 GLY A CA 1
ATOM 1461 C C . GLY A 1 184 ? -2.223 7.149 -14.463 1.00 68.31 184 GLY A C 1
ATOM 1462 O O . GLY A 1 184 ? -1.499 6.305 -14.992 1.00 68.31 184 GLY A O 1
ATOM 1463 N N . ARG A 1 185 ? -2.939 6.856 -13.368 1.00 67.94 185 ARG A N 1
ATOM 1464 C CA . ARG A 1 185 ? -2.784 5.606 -12.591 1.00 67.94 185 ARG A CA 1
ATOM 1465 C C . ARG A 1 185 ? -3.176 4.326 -13.318 1.00 67.94 185 ARG A C 1
ATOM 1467 O O . ARG A 1 185 ? -2.427 3.358 -13.283 1.00 67.94 185 ARG A O 1
ATOM 1474 N N . GLY A 1 186 ? -4.331 4.319 -13.990 1.00 66.12 186 GLY A N 1
ATOM 1475 C CA . GLY A 1 186 ? -4.857 3.099 -14.618 1.00 66.12 186 GLY A CA 1
ATOM 1476 C C . GLY A 1 186 ? -3.897 2.489 -15.645 1.00 66.12 186 GLY A C 1
ATOM 1477 O O . GLY A 1 186 ? -3.915 1.287 -15.883 1.00 66.12 186 GLY A O 1
ATOM 1478 N N . TRP A 1 187 ? -3.008 3.304 -16.217 1.00 71.88 187 TRP A N 1
ATOM 1479 C CA . TRP A 1 187 ? -1.953 2.830 -17.103 1.00 71.88 187 TRP A CA 1
ATOM 1480 C C . TRP A 1 187 ? -0.757 2.245 -16.351 1.00 71.88 187 TRP A C 1
ATOM 1482 O O . TRP A 1 187 ? -0.211 1.240 -16.797 1.00 71.88 187 TRP A O 1
ATOM 1492 N N . LEU A 1 188 ? -0.367 2.807 -15.204 1.00 76.25 188 LEU A N 1
ATOM 1493 C CA . LEU A 1 188 ? 0.689 2.231 -14.366 1.00 76.25 188 LEU A CA 1
ATOM 1494 C C . LEU A 1 188 ? 0.335 0.806 -13.931 1.00 76.25 188 LEU A C 1
ATOM 1496 O O . LEU A 1 188 ? 1.174 -0.083 -14.064 1.00 76.25 188 LEU A O 1
ATOM 1500 N N . GLU A 1 189 ? -0.908 0.582 -13.507 1.00 76.88 189 GLU A N 1
ATOM 1501 C CA . GLU A 1 189 ? -1.434 -0.738 -13.129 1.00 76.88 189 GLU A CA 1
ATOM 1502 C C . GLU A 1 189 ? -1.534 -1.714 -14.314 1.00 76.88 189 GLU A C 1
ATOM 1504 O O . GLU A 1 189 ? -1.414 -2.924 -14.138 1.00 76.88 189 GLU A O 1
ATOM 1509 N N . ALA A 1 190 ? -1.719 -1.213 -15.539 1.00 77.06 190 ALA A N 1
ATOM 1510 C CA . ALA A 1 190 ? -1.761 -2.060 -16.733 1.00 77.06 190 ALA A CA 1
ATOM 1511 C C . ALA A 1 190 ? -0.381 -2.637 -17.100 1.00 77.06 190 ALA A C 1
ATOM 1513 O O . ALA A 1 190 ? -0.296 -3.724 -17.673 1.00 77.06 190 ALA A O 1
ATOM 1514 N N . TYR A 1 191 ? 0.697 -1.918 -16.775 1.00 81.19 191 TYR A N 1
ATOM 1515 C CA . TYR A 1 191 ? 2.071 -2.333 -17.075 1.00 81.19 191 TYR A CA 1
ATOM 1516 C C . TYR A 1 191 ? 2.805 -2.920 -15.872 1.00 81.19 191 TYR A C 1
ATOM 1518 O O . TYR A 1 191 ? 3.850 -3.545 -16.051 1.00 81.19 191 TYR A O 1
ATOM 1526 N N . HIS A 1 192 ? 2.283 -2.748 -14.659 1.00 87.25 192 HIS A N 1
ATOM 1527 C CA . HIS A 1 192 ? 2.941 -3.190 -13.440 1.00 87.25 192 HIS A CA 1
ATOM 1528 C C . HIS A 1 192 ? 1.989 -3.927 -12.523 1.00 87.25 192 HIS A C 1
ATOM 1530 O O . HIS A 1 192 ? 0.877 -3.488 -12.254 1.00 87.25 192 HIS A O 1
ATOM 1536 N N . ALA A 1 193 ? 2.487 -5.023 -11.968 1.00 90.94 193 ALA A N 1
ATOM 1537 C CA . ALA A 1 193 ? 1.814 -5.721 -10.896 1.00 90.94 193 ALA A CA 1
ATOM 1538 C C . ALA A 1 193 ? 2.823 -6.044 -9.805 1.00 90.94 193 ALA A C 1
ATOM 1540 O O . ALA A 1 193 ? 3.885 -6.613 -10.067 1.00 90.94 193 ALA A O 1
ATOM 1541 N N . LEU A 1 194 ? 2.475 -5.712 -8.569 1.00 93.38 194 LEU A N 1
ATOM 1542 C CA . LEU A 1 194 ? 3.191 -6.160 -7.390 1.00 93.38 194 LEU A CA 1
ATOM 1543 C C . LEU A 1 194 ? 2.237 -6.957 -6.506 1.00 93.38 194 LEU A C 1
ATOM 1545 O O . LEU A 1 194 ? 1.111 -6.542 -6.254 1.00 93.38 194 LEU A O 1
ATOM 1549 N N . GLY A 1 195 ? 2.676 -8.127 -6.055 1.00 93.06 195 GLY A N 1
ATOM 1550 C CA . GLY A 1 195 ? 1.843 -9.017 -5.256 1.00 93.06 195 GLY A CA 1
ATOM 1551 C C . GLY A 1 195 ? 2.671 -9.984 -4.429 1.00 93.06 195 GLY A C 1
ATOM 1552 O O . GLY A 1 195 ? 3.786 -10.347 -4.801 1.00 93.06 195 GLY A O 1
ATOM 1553 N N . ALA A 1 196 ? 2.131 -10.418 -3.295 1.00 91.81 196 ALA A N 1
ATOM 1554 C CA . ALA A 1 196 ? 2.768 -11.442 -2.484 1.00 91.81 196 ALA A CA 1
ATOM 1555 C C . ALA A 1 196 ? 2.352 -12.845 -2.944 1.00 91.81 196 ALA A C 1
ATOM 1557 O O . ALA A 1 196 ? 1.206 -13.110 -3.301 1.00 91.81 196 ALA A O 1
ATOM 1558 N N . THR A 1 197 ? 3.307 -13.766 -2.927 1.00 89.12 197 THR A N 1
ATOM 1559 C CA . THR A 1 197 ? 3.152 -15.165 -3.331 1.00 89.12 197 THR A CA 1
ATOM 1560 C C . THR A 1 197 ? 3.687 -16.085 -2.237 1.00 89.12 197 THR A C 1
ATOM 1562 O O . THR A 1 197 ? 4.272 -15.621 -1.257 1.00 89.12 197 THR A O 1
ATOM 1565 N N . LYS A 1 198 ? 3.483 -17.402 -2.392 1.00 83.38 198 LYS A N 1
ATOM 1566 C CA . LYS A 1 198 ? 3.963 -18.429 -1.446 1.00 83.38 198 LYS A CA 1
ATOM 1567 C C . LYS A 1 198 ? 3.533 -18.142 -0.002 1.00 83.38 198 LYS A C 1
ATOM 1569 O O . LYS A 1 198 ? 4.360 -18.085 0.895 1.00 83.38 198 LYS A O 1
ATOM 1574 N N . GLY A 1 199 ? 2.237 -17.906 0.200 1.00 78.31 199 GLY A N 1
ATOM 1575 C CA . GLY A 1 199 ? 1.682 -17.641 1.532 1.00 78.31 199 GLY A CA 1
ATOM 1576 C C . GLY A 1 199 ? 2.042 -16.275 2.123 1.00 78.31 199 GLY A C 1
ATOM 1577 O O . GLY A 1 199 ? 1.751 -16.044 3.288 1.00 78.31 199 GLY A O 1
ATOM 1578 N N . GLY A 1 200 ? 2.635 -15.372 1.335 1.00 82.31 200 GLY A N 1
ATOM 1579 C CA . GLY A 1 200 ? 3.030 -14.039 1.791 1.00 82.31 200 GLY A CA 1
ATOM 1580 C C . GLY A 1 200 ? 4.540 -13.853 1.934 1.00 82.31 200 GLY A C 1
ATOM 1581 O O . GLY A 1 200 ? 4.965 -12.737 2.188 1.00 82.31 200 GLY A O 1
ATOM 1582 N N . ASP A 1 201 ? 5.348 -14.895 1.728 1.00 85.12 201 ASP A N 1
ATOM 1583 C CA . ASP A 1 201 ? 6.791 -14.856 2.011 1.00 85.12 201 ASP A CA 1
ATOM 1584 C C . ASP A 1 201 ? 7.650 -14.341 0.850 1.00 85.12 201 ASP A C 1
ATOM 1586 O O . ASP A 1 201 ? 8.843 -14.063 1.016 1.00 85.12 201 ASP A O 1
ATOM 1590 N N . VAL A 1 202 ? 7.072 -14.226 -0.351 1.00 90.44 202 VAL A N 1
ATOM 1591 C CA . VAL A 1 202 ? 7.786 -13.726 -1.533 1.00 90.44 202 VAL A CA 1
ATOM 1592 C C . VAL A 1 202 ? 6.985 -12.639 -2.225 1.00 90.44 202 VAL A C 1
ATOM 1594 O O . VAL A 1 202 ? 5.923 -12.914 -2.783 1.00 90.44 202 VAL A O 1
ATOM 1597 N N . LEU A 1 203 ? 7.532 -11.428 -2.250 1.00 93.44 203 LEU A N 1
ATOM 1598 C CA . LEU A 1 203 ? 6.992 -10.324 -3.025 1.00 93.44 203 LEU A CA 1
ATOM 1599 C C . LEU A 1 203 ? 7.432 -10.506 -4.473 1.00 93.44 203 LEU A C 1
ATOM 1601 O O . LEU A 1 203 ? 8.619 -10.687 -4.740 1.00 93.44 203 LEU A O 1
ATOM 1605 N N . LYS A 1 204 ? 6.490 -10.493 -5.407 1.00 94.38 204 LYS A N 1
ATOM 1606 C CA . LYS A 1 204 ? 6.765 -10.537 -6.837 1.00 94.38 204 LYS A CA 1
ATOM 1607 C C . LYS A 1 204 ? 6.380 -9.223 -7.471 1.00 94.38 204 LYS A C 1
ATOM 1609 O O . LYS A 1 204 ? 5.289 -8.717 -7.229 1.00 94.38 204 LYS A O 1
ATOM 1614 N N . PHE A 1 205 ? 7.273 -8.718 -8.303 1.00 94.88 205 PHE A N 1
ATOM 1615 C CA . PHE A 1 205 ? 7.018 -7.586 -9.172 1.00 94.88 205 PHE A CA 1
ATOM 1616 C C . PHE A 1 205 ? 7.075 -8.077 -10.613 1.00 94.88 205 PHE A C 1
ATOM 1618 O O . PHE A 1 205 ? 8.020 -8.766 -10.997 1.00 94.88 205 PHE A O 1
ATOM 1625 N N . ALA A 1 206 ? 6.063 -7.749 -11.398 1.00 92.19 206 ALA A N 1
ATOM 1626 C CA . ALA A 1 206 ? 6.005 -8.011 -12.821 1.00 92.19 206 ALA A CA 1
ATOM 1627 C C . ALA A 1 206 ? 5.867 -6.682 -13.553 1.00 92.19 206 ALA A C 1
ATOM 1629 O O . ALA A 1 206 ? 5.096 -5.812 -13.145 1.00 92.19 206 ALA A O 1
ATOM 1630 N N . ARG A 1 207 ? 6.606 -6.555 -14.649 1.00 89.19 207 ARG A N 1
ATOM 1631 C CA . ARG A 1 207 ? 6.501 -5.435 -15.572 1.00 89.19 207 ARG A CA 1
ATOM 1632 C C . ARG A 1 207 ? 6.227 -5.964 -16.963 1.00 89.19 207 ARG A C 1
ATOM 1634 O O . ARG A 1 207 ? 6.952 -6.837 -17.433 1.00 89.19 207 ARG A O 1
ATOM 1641 N N . VAL A 1 208 ? 5.250 -5.374 -17.628 1.00 85.62 208 VAL A N 1
ATOM 1642 C CA . VAL A 1 208 ? 4.953 -5.579 -19.040 1.00 85.62 208 VAL A CA 1
ATOM 1643 C C . VAL A 1 208 ? 5.369 -4.317 -19.779 1.00 85.62 208 VAL A C 1
ATOM 1645 O O . VAL A 1 208 ? 4.973 -3.223 -19.400 1.00 85.62 208 VAL A O 1
ATOM 1648 N N . LEU A 1 209 ? 6.180 -4.444 -20.823 1.00 79.88 209 LEU A N 1
ATOM 1649 C CA . LEU A 1 209 ? 6.493 -3.337 -21.729 1.00 79.88 209 LEU A CA 1
ATOM 1650 C C . LEU A 1 209 ? 6.330 -3.809 -23.162 1.00 79.88 209 LEU A C 1
ATOM 1652 O O . LEU A 1 209 ? 6.676 -4.946 -23.477 1.00 79.88 209 LEU A O 1
ATOM 1656 N N . ALA A 1 210 ? 5.835 -2.942 -24.039 1.00 74.50 210 ALA A N 1
ATOM 1657 C CA . ALA A 1 210 ? 5.870 -3.253 -25.457 1.00 74.50 210 ALA A CA 1
ATOM 1658 C C . ALA A 1 210 ? 7.309 -3.308 -25.965 1.00 74.50 210 ALA A C 1
ATOM 1660 O O . ALA A 1 210 ? 8.172 -2.537 -25.547 1.00 74.50 210 ALA A O 1
ATOM 1661 N N . ASP A 1 211 ? 7.536 -4.222 -26.896 1.00 67.12 211 ASP A N 1
ATOM 1662 C CA . ASP A 1 211 ? 8.795 -4.383 -27.614 1.00 67.12 211 ASP A CA 1
ATOM 1663 C C . ASP A 1 211 ? 8.815 -3.435 -28.826 1.00 67.12 211 ASP A C 1
ATOM 1665 O O . ASP A 1 211 ? 8.890 -3.847 -29.985 1.00 67.12 211 ASP A O 1
ATOM 1669 N N . GLU A 1 212 ? 8.648 -2.143 -28.549 1.00 62.41 212 GLU A N 1
ATOM 1670 C CA . GLU A 1 212 ? 8.792 -1.068 -29.525 1.00 62.41 212 GLU A CA 1
ATOM 1671 C C . GLU A 1 212 ? 10.025 -0.231 -29.179 1.00 62.41 212 GLU A C 1
ATOM 1673 O O . GLU A 1 212 ? 10.438 -0.141 -28.020 1.00 62.41 212 GLU A O 1
ATOM 1678 N N . ALA A 1 213 ? 10.640 0.379 -30.196 1.00 57.56 213 ALA A N 1
ATOM 1679 C CA . ALA A 1 213 ? 11.728 1.314 -29.951 1.00 57.56 213 ALA A CA 1
ATOM 1680 C C . ALA A 1 213 ? 11.208 2.445 -29.044 1.00 57.56 213 ALA A C 1
ATOM 1682 O O . ALA A 1 213 ? 10.134 2.983 -29.332 1.00 57.56 213 ALA A O 1
ATOM 1683 N N . PRO A 1 214 ? 11.934 2.814 -27.969 1.00 58.62 214 PRO A N 1
ATOM 1684 C CA . PRO A 1 214 ? 11.531 3.940 -27.144 1.00 58.62 214 PRO A CA 1
ATOM 1685 C C . PRO A 1 214 ? 11.372 5.165 -28.039 1.00 58.62 214 PRO A C 1
ATOM 1687 O O . PRO A 1 214 ? 12.120 5.355 -29.006 1.00 58.62 214 PRO A O 1
ATOM 1690 N N . SER A 1 215 ? 10.375 5.985 -27.731 1.00 57.94 215 SER A N 1
ATOM 1691 C CA . SER A 1 215 ? 10.187 7.251 -28.420 1.00 57.94 215 SER A CA 1
ATOM 1692 C C . SER A 1 215 ? 11.485 8.078 -28.370 1.00 57.94 215 SER A C 1
ATOM 1694 O O . SER A 1 215 ? 12.301 7.913 -27.458 1.00 57.94 215 SER A O 1
ATOM 1696 N N . PRO A 1 216 ? 11.704 9.002 -29.320 1.00 57.81 216 PRO A N 1
ATOM 1697 C CA . PRO A 1 216 ? 12.905 9.839 -29.328 1.00 57.81 216 PRO A CA 1
ATOM 1698 C C . PRO A 1 216 ? 13.086 10.675 -28.050 1.00 57.81 216 PRO A C 1
ATOM 1700 O O . PRO A 1 216 ? 14.206 11.063 -27.733 1.00 57.81 216 PRO A O 1
ATOM 1703 N N . ASP A 1 217 ? 11.989 10.954 -27.334 1.00 62.38 217 ASP A N 1
ATOM 1704 C CA . ASP A 1 217 ? 11.965 11.648 -26.040 1.00 62.38 217 ASP A CA 1
ATOM 1705 C C . ASP A 1 217 ? 12.132 10.697 -24.834 1.00 62.38 217 ASP A C 1
ATOM 1707 O O . ASP A 1 217 ? 12.233 11.157 -23.701 1.00 62.38 217 ASP A O 1
ATOM 1711 N N . GLY A 1 218 ? 12.213 9.381 -25.059 1.00 57.16 218 GLY A N 1
ATOM 1712 C CA . GLY A 1 218 ? 12.376 8.363 -24.022 1.00 57.16 218 GLY A CA 1
ATOM 1713 C C . GLY A 1 218 ? 11.112 8.078 -23.205 1.00 57.16 218 GLY A C 1
ATOM 1714 O O . GLY A 1 218 ? 11.193 7.309 -22.252 1.00 57.16 218 GLY A O 1
ATOM 1715 N N . ILE A 1 219 ? 9.966 8.667 -23.562 1.00 58.88 219 ILE A N 1
ATOM 1716 C CA . ILE A 1 219 ? 8.679 8.535 -22.868 1.00 58.88 219 ILE A CA 1
ATOM 1717 C C . ILE A 1 219 ? 7.842 7.404 -23.488 1.00 58.88 219 ILE A C 1
ATOM 1719 O O . ILE A 1 219 ? 7.407 7.467 -24.638 1.00 58.88 219 ILE A O 1
ATOM 1723 N N . VAL A 1 220 ? 7.530 6.377 -22.698 1.00 55.94 220 VAL A N 1
ATOM 1724 C CA . VAL A 1 220 ? 6.531 5.366 -23.056 1.00 55.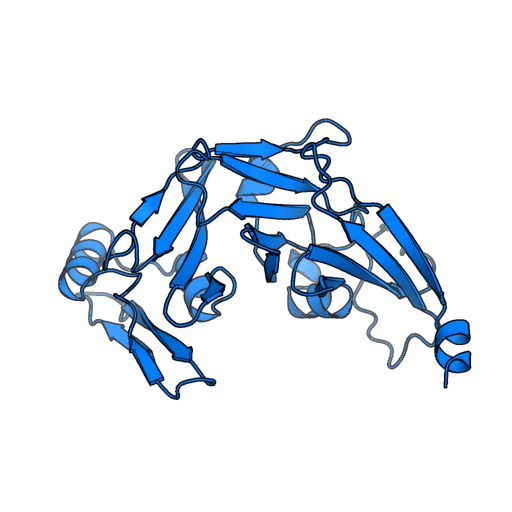94 220 VAL A CA 1
ATOM 1725 C C . VAL A 1 220 ? 5.163 6.026 -22.967 1.00 55.94 220 VAL A C 1
ATOM 1727 O O . VAL A 1 220 ? 4.603 6.238 -21.892 1.00 55.94 220 VAL A O 1
ATOM 1730 N N . ARG A 1 221 ? 4.631 6.376 -24.133 1.00 58.19 221 ARG A N 1
ATOM 1731 C CA . ARG A 1 221 ? 3.261 6.860 -24.266 1.00 58.19 221 ARG A CA 1
ATOM 1732 C C . ARG A 1 221 ? 2.301 5.675 -24.190 1.00 58.19 221 ARG A C 1
ATOM 1734 O O . ARG A 1 221 ? 2.682 4.564 -24.568 1.00 58.19 221 ARG A O 1
ATOM 1741 N N . PRO A 1 222 ? 1.052 5.893 -23.749 1.00 54.81 222 PRO A N 1
ATOM 1742 C CA . PRO A 1 222 ? 0.030 4.868 -23.832 1.00 54.81 222 PRO A CA 1
ATOM 1743 C C . PRO A 1 222 ? -0.030 4.351 -25.268 1.00 54.81 222 PRO A C 1
ATOM 1745 O O . PRO A 1 222 ? -0.152 5.133 -26.214 1.00 54.81 222 PRO A O 1
ATOM 1748 N N . ILE A 1 223 ? 0.100 3.040 -25.444 1.00 55.69 223 ILE A N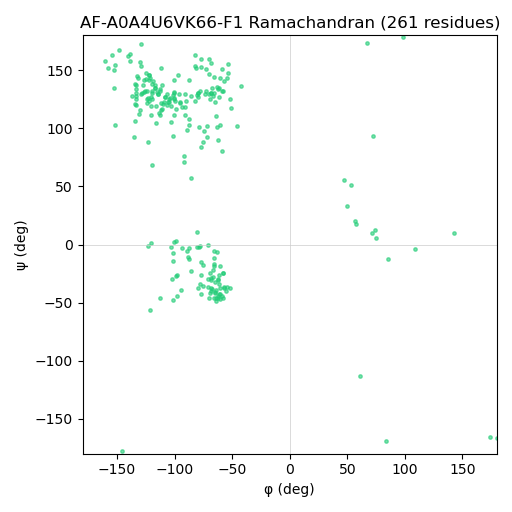 1
ATOM 1749 C CA . ILE A 1 223 ? -0.035 2.429 -26.759 1.00 55.69 223 ILE A CA 1
ATOM 1750 C C . ILE A 1 223 ? -1.522 2.446 -27.076 1.00 55.69 223 ILE A C 1
ATOM 1752 O O . ILE A 1 223 ? -2.290 1.607 -26.619 1.00 55.69 223 ILE A O 1
ATOM 1756 N N . TYR A 1 224 ? -1.934 3.446 -27.851 1.00 54.34 224 TYR A N 1
ATOM 1757 C CA . TYR A 1 224 ? -3.302 3.576 -28.354 1.00 54.34 224 TYR A CA 1
ATOM 1758 C C . TYR A 1 224 ? -3.629 2.534 -29.437 1.00 54.34 224 TYR A C 1
ATOM 1760 O O . TYR A 1 224 ? -4.738 2.522 -29.973 1.00 54.34 224 TYR A O 1
ATOM 1768 N N . HIS A 1 225 ? -2.671 1.672 -29.793 1.00 52.03 225 HIS A N 1
ATOM 1769 C CA . HIS A 1 225 ? -2.889 0.601 -30.748 1.00 52.03 225 HIS A CA 1
ATOM 1770 C C . HIS A 1 225 ? -3.590 -0.584 -30.076 1.00 52.03 225 HIS A C 1
ATOM 1772 O O . HIS A 1 225 ? -3.143 -1.049 -29.024 1.00 52.03 225 HIS A O 1
ATOM 1778 N N . PRO A 1 226 ? -4.672 -1.106 -30.677 1.00 47.19 226 PRO A N 1
ATOM 1779 C CA . PRO A 1 226 ? -5.274 -2.339 -30.213 1.00 47.19 226 PRO A CA 1
ATOM 1780 C C . PRO A 1 226 ? -4.235 -3.447 -30.412 1.00 47.19 226 PRO A C 1
ATOM 1782 O O . PRO A 1 226 ? -3.931 -3.812 -31.544 1.00 47.19 226 PRO A O 1
ATOM 1785 N N . PHE A 1 227 ? -3.700 -3.959 -29.303 1.00 53.75 227 PHE A N 1
ATOM 1786 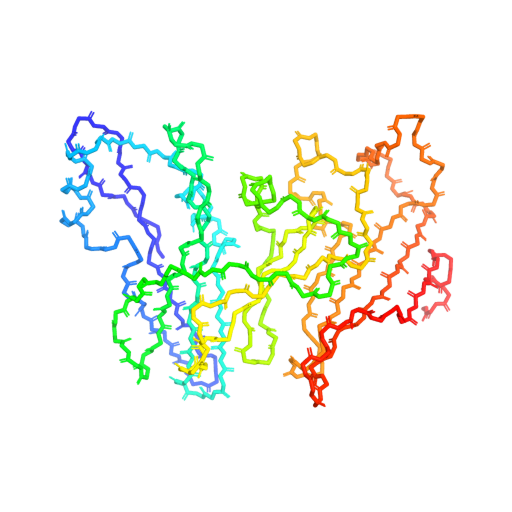C CA . PHE A 1 227 ? -2.773 -5.091 -29.225 1.00 53.75 227 PHE A CA 1
ATOM 1787 C C . PHE A 1 227 ? -1.341 -4.804 -29.715 1.00 53.75 227 PHE A C 1
ATOM 1789 O O . PHE A 1 227 ? -1.027 -5.036 -30.886 1.00 53.75 227 PHE A O 1
ATOM 1796 N N . PRO A 1 228 ? -0.400 -4.423 -28.827 1.00 59.66 228 PRO A N 1
ATOM 1797 C CA . PRO A 1 228 ? 1.000 -4.684 -29.115 1.00 59.66 228 PRO A CA 1
ATOM 1798 C C . PRO A 1 228 ? 1.172 -6.207 -29.179 1.00 59.66 228 PRO A C 1
ATOM 1800 O O . PRO A 1 228 ? 1.235 -6.895 -28.163 1.00 59.66 228 PRO A O 1
ATOM 1803 N N . ASN A 1 229 ? 1.239 -6.766 -30.390 1.00 66.44 229 ASN A N 1
ATOM 1804 C CA . ASN A 1 229 ? 1.512 -8.194 -30.587 1.00 66.44 229 ASN A CA 1
ATOM 1805 C C . ASN A 1 229 ? 2.901 -8.605 -30.070 1.00 66.44 229 ASN A C 1
ATOM 1807 O O . ASN A 1 229 ? 3.204 -9.798 -30.047 1.00 66.44 229 ASN A O 1
ATOM 1811 N N . ARG A 1 230 ? 3.723 -7.639 -29.651 1.00 78.44 230 ARG A N 1
ATOM 1812 C CA . ARG A 1 230 ? 5.066 -7.823 -29.123 1.00 78.44 230 ARG A CA 1
ATOM 1813 C C . ARG A 1 230 ? 5.210 -7.039 -27.821 1.00 78.44 230 ARG A C 1
ATOM 1815 O O . ARG A 1 230 ? 5.197 -5.811 -27.810 1.00 78.44 230 ARG A O 1
ATOM 1822 N N . PHE A 1 231 ? 5.347 -7.768 -26.728 1.00 82.44 231 PHE A N 1
ATOM 1823 C CA . PHE A 1 231 ? 5.661 -7.238 -25.410 1.00 82.44 231 PHE A CA 1
ATOM 1824 C C . PHE A 1 231 ? 6.643 -8.174 -24.714 1.00 82.44 231 PHE A C 1
ATOM 1826 O O . PHE A 1 231 ? 6.806 -9.330 -25.111 1.00 82.44 231 PHE A O 1
ATOM 1833 N N . ILE A 1 232 ? 7.290 -7.661 -23.679 1.00 85.81 232 ILE A N 1
ATOM 1834 C CA . ILE A 1 232 ? 8.176 -8.404 -22.797 1.00 85.81 232 ILE A CA 1
ATOM 1835 C C . ILE A 1 232 ? 7.609 -8.296 -21.389 1.00 85.81 232 ILE A C 1
ATOM 1837 O O . ILE A 1 232 ? 7.357 -7.194 -20.894 1.00 85.81 232 ILE A O 1
ATOM 1841 N N . VAL A 1 233 ? 7.414 -9.446 -20.752 1.00 89.38 233 VAL A N 1
ATOM 1842 C CA . VAL A 1 233 ? 7.107 -9.548 -19.330 1.00 89.38 233 VAL A CA 1
ATOM 1843 C C . VAL A 1 233 ? 8.393 -9.883 -18.603 1.00 89.38 233 VAL A C 1
ATOM 1845 O O . VAL A 1 233 ? 8.961 -10.950 -18.814 1.00 89.38 233 VAL A O 1
ATOM 1848 N N . THR A 1 234 ? 8.847 -8.995 -17.731 1.00 91.69 234 THR A N 1
ATOM 1849 C CA . THR A 1 234 ? 9.979 -9.267 -16.842 1.00 91.69 234 THR A CA 1
ATOM 1850 C C . THR A 1 234 ? 9.469 -9.374 -15.415 1.00 91.69 234 THR A C 1
ATOM 1852 O O . THR A 1 234 ? 8.615 -8.591 -14.993 1.00 91.69 234 THR A O 1
ATOM 1855 N N . THR A 1 235 ? 9.967 -10.358 -14.674 1.00 94.44 235 THR A N 1
ATOM 1856 C CA . THR A 1 235 ? 9.553 -10.623 -13.299 1.00 94.44 235 THR A CA 1
ATOM 1857 C C . THR A 1 235 ? 10.740 -10.624 -12.352 1.00 94.44 235 THR A C 1
ATOM 1859 O O . THR A 1 235 ? 11.828 -11.109 -12.664 1.00 94.44 235 THR A O 1
ATOM 1862 N N . TRP A 1 236 ? 10.502 -10.098 -11.157 1.00 95.50 236 TRP A N 1
ATOM 1863 C CA . TRP A 1 236 ? 11.449 -10.061 -10.055 1.00 95.50 236 TRP A CA 1
ATOM 1864 C C . TRP A 1 236 ? 10.794 -10.610 -8.799 1.00 95.50 236 TRP A C 1
ATOM 1866 O O . TRP A 1 236 ? 9.578 -10.517 -8.616 1.00 95.50 236 TRP A O 1
ATOM 1876 N N . SER A 1 237 ? 11.617 -11.137 -7.903 1.00 94.06 237 SER A N 1
ATOM 1877 C CA . SER A 1 237 ? 11.201 -11.548 -6.572 1.00 94.06 237 SER A CA 1
ATOM 1878 C C . SER A 1 237 ? 12.036 -10.875 -5.495 1.00 94.06 237 SER A C 1
ATOM 1880 O O . SER A 1 237 ? 13.223 -10.612 -5.676 1.00 94.06 237 SER A O 1
ATOM 1882 N N . LEU A 1 238 ? 11.409 -10.615 -4.358 1.00 92.19 238 LEU A N 1
ATOM 1883 C CA . LEU A 1 238 ? 12.057 -10.174 -3.136 1.00 92.19 238 LEU A CA 1
ATOM 1884 C C . LEU A 1 238 ? 11.626 -11.114 -2.016 1.00 92.19 238 LEU A C 1
ATOM 1886 O O . LEU A 1 238 ? 10.446 -11.436 -1.860 1.00 92.19 238 LEU A O 1
ATOM 1890 N N . ARG A 1 239 ? 12.608 -11.593 -1.252 1.00 87.69 239 ARG A N 1
ATOM 1891 C CA . ARG A 1 239 ? 12.396 -12.496 -0.118 1.00 87.69 239 ARG A CA 1
ATOM 1892 C C . ARG A 1 239 ? 12.952 -11.865 1.142 1.00 87.69 239 ARG A C 1
ATOM 1894 O O . ARG A 1 239 ? 14.027 -11.274 1.110 1.00 87.69 239 ARG A O 1
ATOM 1901 N N . LEU A 1 240 ? 12.267 -12.080 2.258 1.00 74.94 240 LEU A N 1
ATOM 1902 C CA . LEU A 1 240 ? 12.817 -11.802 3.579 1.00 74.94 240 LEU A CA 1
ATOM 1903 C C . LEU A 1 240 ? 13.825 -12.910 3.903 1.00 74.94 240 LEU A C 1
ATOM 1905 O O . LEU A 1 240 ? 13.472 -13.968 4.417 1.00 74.94 240 LEU A O 1
ATOM 1909 N N . SER A 1 241 ? 15.083 -12.728 3.507 1.00 59.69 241 SER A N 1
ATOM 1910 C CA . SER A 1 241 ? 16.148 -13.645 3.916 1.00 59.69 241 SER A CA 1
ATOM 1911 C C . SER A 1 241 ? 16.485 -13.437 5.398 1.00 59.69 241 SER A C 1
ATOM 1913 O O . SER A 1 241 ? 16.334 -12.336 5.934 1.00 59.69 241 SER A O 1
ATOM 1915 N N . SER A 1 242 ? 16.942 -14.495 6.076 1.00 50.31 242 SER A N 1
ATOM 1916 C CA . SER A 1 242 ? 17.465 -14.429 7.445 1.00 50.31 242 SER A CA 1
ATOM 1917 C C . SER A 1 242 ? 18.705 -13.526 7.466 1.00 50.31 242 SER A C 1
ATOM 1919 O O . SER A 1 242 ? 19.814 -13.986 7.197 1.00 50.31 242 SER A O 1
ATOM 1921 N N . GLY A 1 243 ? 18.496 -12.228 7.690 1.00 50.94 243 GLY A N 1
ATOM 1922 C CA . GLY A 1 243 ? 19.528 -11.193 7.583 1.00 50.94 243 GLY A CA 1
ATOM 1923 C C . GLY A 1 243 ? 19.070 -9.849 7.000 1.00 50.94 243 GLY A C 1
ATOM 1924 O O . GLY A 1 243 ? 19.930 -9.031 6.696 1.00 50.94 243 GLY A O 1
ATOM 1925 N N . ASN A 1 244 ? 17.763 -9.609 6.820 1.00 56.22 244 ASN A N 1
ATOM 1926 C CA . ASN A 1 244 ? 17.196 -8.345 6.312 1.00 56.22 244 ASN A CA 1
ATOM 1927 C C . ASN A 1 244 ? 17.712 -7.902 4.930 1.00 56.22 244 ASN A C 1
ATOM 1929 O O . ASN A 1 244 ? 17.532 -6.748 4.546 1.00 56.22 244 ASN A O 1
ATOM 1933 N N . SER A 1 245 ? 18.309 -8.803 4.145 1.00 66.44 245 SER A N 1
ATOM 1934 C CA . SER A 1 245 ? 18.637 -8.507 2.750 1.00 66.44 245 SER A CA 1
ATOM 1935 C C . SER A 1 245 ? 17.331 -8.484 1.949 1.00 66.44 245 SER A C 1
ATOM 1937 O O . SER A 1 245 ? 16.814 -9.522 1.530 1.00 66.44 245 SER A O 1
ATOM 1939 N N . MET A 1 246 ? 16.754 -7.285 1.827 1.00 82.94 246 MET A N 1
ATOM 1940 C CA . MET A 1 246 ? 15.573 -6.978 1.021 1.00 82.94 246 MET A CA 1
ATOM 1941 C C . MET A 1 246 ? 16.033 -6.528 -0.368 1.00 82.94 246 MET A C 1
ATOM 1943 O O . MET A 1 246 ? 15.998 -5.352 -0.710 1.00 82.94 246 MET A O 1
ATOM 1947 N N . VAL A 1 247 ? 16.546 -7.467 -1.158 1.00 88.38 247 VAL A N 1
ATOM 1948 C CA . VAL A 1 247 ? 17.094 -7.184 -2.490 1.00 88.38 247 VAL A CA 1
ATOM 1949 C C . VAL A 1 247 ? 16.244 -7.876 -3.544 1.00 88.38 247 VAL A C 1
ATOM 1951 O O . VAL A 1 247 ? 15.954 -9.068 -3.435 1.00 88.38 247 VAL A O 1
ATOM 1954 N N . TRP A 1 248 ? 15.858 -7.128 -4.576 1.00 92.12 248 TRP A N 1
ATOM 1955 C CA . TRP A 1 248 ? 15.177 -7.681 -5.740 1.00 92.12 248 TRP A CA 1
ATOM 1956 C C . TRP A 1 248 ? 16.103 -8.598 -6.542 1.00 92.12 248 TRP A C 1
ATOM 1958 O O . TRP A 1 248 ? 17.241 -8.243 -6.844 1.00 92.12 248 TRP A O 1
ATOM 1968 N N . GLN A 1 249 ? 15.586 -9.755 -6.938 1.00 92.25 249 GLN A N 1
ATOM 1969 C CA . GLN A 1 249 ? 16.246 -10.705 -7.826 1.00 92.25 249 GLN A CA 1
ATOM 1970 C C . GLN A 1 249 ? 15.395 -10.887 -9.075 1.00 92.25 249 GLN A C 1
ATOM 1972 O O . GLN A 1 249 ? 14.214 -11.213 -8.969 1.00 92.25 249 GLN A O 1
ATOM 1977 N N . GLU A 1 250 ? 15.982 -10.675 -10.249 1.00 93.75 250 GLU A N 1
ATOM 1978 C CA . GLU A 1 250 ? 15.320 -10.990 -11.515 1.00 93.75 250 GLU A CA 1
ATOM 1979 C C . GLU A 1 250 ? 15.129 -12.504 -11.628 1.00 93.75 250 GLU A C 1
ATOM 1981 O O . GLU A 1 250 ? 16.058 -13.273 -11.382 1.00 93.75 250 GLU A O 1
ATOM 1986 N N . GLU A 1 251 ? 13.911 -12.931 -11.947 1.00 91.69 251 GLU A N 1
ATOM 1987 C CA . GLU A 1 251 ? 13.573 -14.348 -12.087 1.00 91.69 251 GLU A CA 1
ATOM 1988 C C . GLU A 1 251 ? 13.506 -14.762 -13.555 1.00 91.69 251 GLU A C 1
ATOM 1990 O O . GLU A 1 251 ? 14.045 -15.803 -13.929 1.00 91.69 251 GLU A O 1
ATOM 1995 N N . SER A 1 252 ? 12.815 -13.977 -14.385 1.00 91.44 252 SER A N 1
ATOM 1996 C CA . SER A 1 252 ? 12.604 -14.323 -15.789 1.00 91.44 252 SER A CA 1
ATOM 1997 C C . SER A 1 252 ? 12.233 -13.116 -16.637 1.00 91.44 252 SER A C 1
ATOM 1999 O O . SER A 1 252 ? 11.692 -12.128 -16.139 1.00 91.44 252 SER A O 1
ATOM 2001 N N . SER A 1 253 ? 12.466 -13.247 -17.939 1.00 91.25 253 SER A N 1
ATOM 2002 C CA . SER A 1 253 ? 11.971 -12.343 -18.966 1.00 91.25 253 SER A CA 1
ATOM 2003 C C . SER A 1 253 ? 11.390 -13.186 -20.098 1.00 91.25 253 SER A C 1
ATOM 2005 O O . SER A 1 253 ? 12.064 -14.090 -20.591 1.00 91.25 253 SER A O 1
ATOM 2007 N N . VAL A 1 254 ? 10.131 -12.940 -20.452 1.00 90.12 254 VAL A N 1
ATOM 2008 C CA . VAL A 1 254 ? 9.354 -13.745 -21.404 1.00 90.12 254 VAL A CA 1
ATOM 2009 C C . VAL A 1 254 ? 8.748 -12.821 -22.450 1.00 90.12 254 VAL A C 1
ATOM 2011 O O . VAL A 1 254 ? 8.126 -11.814 -22.108 1.00 90.12 254 VAL A O 1
ATOM 2014 N N . THR A 1 255 ? 8.929 -13.140 -23.729 1.00 88.62 255 THR A N 1
ATOM 2015 C CA . THR A 1 255 ? 8.316 -12.379 -24.827 1.00 88.62 255 THR A CA 1
ATOM 2016 C C . THR A 1 255 ? 6.868 -12.807 -25.066 1.00 88.62 255 THR A C 1
ATOM 2018 O O . THR A 1 255 ? 6.446 -13.890 -24.666 1.00 88.62 255 THR A O 1
ATOM 2021 N N . ALA A 1 256 ? 6.100 -11.976 -25.772 1.00 86.06 256 ALA A N 1
ATOM 2022 C CA . ALA A 1 256 ? 4.729 -12.299 -26.159 1.00 86.06 256 ALA A CA 1
ATOM 2023 C C . ALA A 1 256 ? 4.615 -13.630 -26.925 1.00 86.06 256 ALA A C 1
ATOM 2025 O O . ALA A 1 256 ? 3.652 -14.359 -26.716 1.00 86.06 256 ALA A O 1
ATOM 2026 N N . ASP A 1 257 ? 5.589 -13.964 -27.778 1.00 85.25 257 ASP A N 1
ATOM 2027 C CA . ASP A 1 257 ? 5.593 -15.226 -28.534 1.00 85.25 257 ASP A CA 1
ATOM 2028 C C . ASP A 1 257 ? 5.841 -16.425 -27.617 1.00 85.25 257 ASP A C 1
ATOM 2030 O O . ASP A 1 257 ? 5.077 -17.382 -27.636 1.00 85.25 257 ASP A O 1
ATOM 2034 N N . GLN A 1 258 ? 6.826 -16.323 -26.721 1.00 85.81 258 GLN A N 1
ATOM 2035 C CA . GLN A 1 258 ? 7.090 -17.369 -25.732 1.00 85.81 258 GLN A CA 1
ATOM 2036 C C . GLN A 1 258 ? 5.906 -17.591 -24.788 1.00 85.81 258 GLN A C 1
ATOM 2038 O O . GLN A 1 258 ? 5.681 -18.717 -24.368 1.00 85.81 258 GLN A O 1
ATOM 2043 N N . LEU A 1 259 ? 5.160 -16.534 -24.443 1.00 83.25 259 LEU A N 1
ATOM 2044 C CA . LEU A 1 259 ? 3.969 -16.651 -23.603 1.00 83.25 259 LEU A CA 1
ATOM 2045 C C . LEU A 1 259 ? 2.830 -17.385 -24.328 1.00 83.25 259 LEU A C 1
ATOM 2047 O O . LEU A 1 259 ? 2.122 -18.159 -23.697 1.00 83.25 259 LEU A O 1
ATOM 2051 N N . ARG A 1 260 ? 2.664 -17.160 -25.638 1.00 81.56 260 ARG A N 1
ATOM 2052 C CA . ARG A 1 260 ? 1.657 -17.849 -26.467 1.00 81.56 260 ARG A CA 1
ATOM 2053 C C . ARG A 1 260 ? 1.963 -19.333 -26.645 1.00 81.56 260 ARG A C 1
ATOM 2055 O O . ARG A 1 260 ? 1.037 -20.121 -26.760 1.00 81.56 260 ARG A O 1
ATOM 2062 N N . ASP A 1 261 ? 3.240 -19.701 -26.645 1.00 82.44 261 ASP A N 1
ATOM 2063 C CA . ASP A 1 261 ? 3.687 -21.092 -26.773 1.00 82.44 261 ASP A CA 1
ATOM 2064 C C . ASP A 1 261 ? 3.549 -21.903 -25.461 1.00 82.44 261 ASP A C 1
ATOM 2066 O O . ASP A 1 261 ? 3.913 -23.080 -25.426 1.00 82.44 261 ASP A O 1
ATOM 2070 N N . LEU A 1 262 ? 3.071 -21.286 -24.366 1.00 75.31 262 LEU A N 1
ATOM 2071 C CA . LEU A 1 262 ? 2.799 -21.960 -23.085 1.00 75.31 262 LEU A CA 1
ATOM 2072 C C . LEU A 1 262 ? 1.380 -22.552 -22.985 1.00 75.31 262 LEU A C 1
ATOM 2074 O O . LEU A 1 262 ? 1.131 -23.298 -22.033 1.00 75.31 262 LEU A O 1
ATOM 2078 N N . ASP A 1 263 ? 0.490 -22.219 -23.926 1.00 49.72 263 ASP A N 1
ATOM 2079 C CA . ASP A 1 263 ? -0.869 -22.775 -24.063 1.00 49.72 263 ASP A CA 1
ATOM 2080 C C . ASP A 1 263 ? -0.875 -24.085 -24.878 1.00 49.72 263 ASP A C 1
ATOM 2082 O O . ASP A 1 263 ? -1.635 -25.012 -24.500 1.00 49.72 263 ASP A O 1
#

Secondary structure (DSSP, 8-state):
-EEEE--TTSPPEEEE--EEEETTTTEEEEPPPTT--HHHHHHHHHHH-----HHHHHHHHTTTEEEEEEETTEEEEEEEEEEEETTTTEEEEEEEEE-TTT-SS-EEE-PEEEESS-SS---HHHHHHH----EEEEETTEEEEEETTTEEEEEETT-TTS-SEEEEEE-SS--TT--HHHH-HHHHHHHEEEEEEGGGTEEEEEEEEESSPPPTT-------SS--S-EEEEEEEEE--TT-----EEEEEEEHHHHHTT-

Organism: Setaria viridis (NCBI:txid4556)

pLDDT: mean 81.21, std 12.08, range [47.19, 95.5]

Mean predicted aligned error: 8.32 Å

Sequence (263 aa):
MHYTVPVRGGLPFPMIDYFVYNPAGPSLRLLPSLGGTIAEVQARAEAEGFHISKEMARRMESLDTGIIHRAPGDFAVGELQITSDMGTSTARPELRVFNPSVSDQWVLKTPRIVPVHPRGELDMHHILWYWDTDAVVPFGTWLCWVDYTTGVMLYNLFDENSESEILFLELPVKQSCINRDEVGRGWLEAYHALGATKGGDVLKFARVLADEAPSPDGIVRPIYHPFPNRFIVTTWSLRLSSGNSMVWQEESSVTADQLRDLD